Protein AF-A0A4S4CK58-F1 (afdb_monomer_lite)

Foldseek 3Di:
DDDDDDDDDDDDDDDDPDPPPPPPVVVVVVVVVVVVVVVVPPPPVPPPPDDPPPPPPPPPPDDPDPPDDDPPPPPPPPPCDPVNVVVVVVVVVVVVVVVVVCVVVVVVVVVVVVLVVQLVVLVVVQVVVQLVQQQQFDFDQDPVPRDTDRDHDPPDDPVSRPDRDDCVSNSNWDKDKDKDWDWDDPPPDRWIKIKIKIWIWTDDPPDDIDIDIDIHIDTD

Radius of gyration: 36.96 Å; chains: 1; bounding box: 82×38×133 Å

pLDDT: mean 74.79, std 19.14, range [35.16, 98.06]

Secondary structure (DSSP, 8-state):
-----PPPPPP-------SSTTSSHHHHHHHHHHHHHHTTSSS-TTS-SS----------------------------PPPHHHHHHHHHHHHHHHHHHHHHHHHHHHHHHHHHHHHHHHHHHHHHHHHHHHHHS-EEEEE-TTT--EEEEE-S--STTSSPPPPPGGGGTT-EEEEEEEEEEE--SSS---EEEEEEEEEEE-TTSPPEEEEEEEEEE-

Sequence (220 aa):
MYRHRRLHGVVPHAHERDRQSGRGQRELDHLQASIWHHQRGGQDFHRAVGQRQFHREIRAGDRVVRQGDRAVTVHGVQGLTLVEVLVSIAIFAVLSIAVLSSLPGVLKVNRQSRDDQGVTVAGKAYLEKVRAKWDDPTPSTDPTTGKTTTAGQTNFDASTLPTLPDSAKMNGYTCATALATQVTSPAETGSIAMVKRLTLTCSRSGQPTQVFQVDLERPL

Structure (mmCIF, N/CA/C/O backbone):
data_AF-A0A4S4CK58-F1
#
_entry.id   AF-A0A4S4CK58-F1
#
loop_
_atom_site.group_PDB
_atom_site.id
_atom_site.type_symbol
_atom_site.label_atom_id
_atom_site.label_alt_id
_atom_site.label_comp_id
_atom_site.label_asym_id
_atom_site.label_entity_id
_atom_site.label_seq_id
_atom_site.pdbx_PDB_ins_code
_atom_site.Cartn_x
_atom_site.Cartn_y
_atom_site.Cartn_z
_atom_site.occupancy
_atom_site.B_iso_or_equiv
_atom_site.auth_seq_id
_atom_site.auth_comp_id
_atom_site.auth_asym_id
_atom_site.auth_atom_id
_atom_site.pdbx_PDB_model_num
ATOM 1 N N . MET A 1 1 ? 52.901 -5.493 -64.429 1.00 44.16 1 MET A N 1
ATOM 2 C CA . MET A 1 1 ? 53.141 -4.122 -63.923 1.00 44.16 1 MET A CA 1
ATOM 3 C C . MET A 1 1 ? 52.911 -4.121 -62.418 1.00 44.16 1 MET A C 1
ATOM 5 O O . MET A 1 1 ? 51.774 -4.145 -61.973 1.00 44.16 1 MET A O 1
ATOM 9 N N . TYR A 1 2 ? 53.995 -4.206 -61.648 1.00 35.16 2 TYR A N 1
ATOM 10 C CA . TYR A 1 2 ? 53.988 -4.256 -60.183 1.00 35.16 2 TYR A CA 1
ATOM 11 C C . TYR A 1 2 ? 54.030 -2.832 -59.617 1.00 35.16 2 TYR A C 1
ATOM 13 O O . TYR A 1 2 ? 54.895 -2.049 -60.007 1.00 35.16 2 TYR A O 1
ATOM 21 N N . ARG A 1 3 ? 53.124 -2.491 -58.692 1.00 47.72 3 ARG A N 1
ATOM 22 C CA . ARG A 1 3 ? 53.148 -1.206 -57.975 1.00 47.72 3 ARG A CA 1
ATOM 23 C C . ARG A 1 3 ? 53.328 -1.460 -56.479 1.00 47.72 3 ARG A C 1
ATOM 25 O O . ARG A 1 3 ? 52.382 -1.772 -55.765 1.00 47.72 3 ARG A O 1
ATOM 32 N N . HIS A 1 4 ? 54.576 -1.332 -56.034 1.00 44.97 4 HIS A N 1
ATOM 33 C CA . HIS A 1 4 ? 54.964 -1.291 -54.627 1.00 44.97 4 HIS A CA 1
ATOM 34 C C . HIS A 1 4 ? 54.308 -0.092 -53.930 1.00 44.97 4 HIS A C 1
ATOM 36 O O . HIS A 1 4 ? 54.486 1.050 -54.359 1.00 44.97 4 HIS A O 1
ATOM 42 N N . ARG A 1 5 ? 53.596 -0.337 -52.827 1.00 57.22 5 ARG A N 1
ATOM 43 C CA . ARG A 1 5 ? 53.135 0.704 -51.901 1.00 57.22 5 ARG A CA 1
ATOM 44 C C . ARG A 1 5 ? 53.937 0.571 -50.606 1.00 57.22 5 ARG A C 1
ATOM 46 O O . ARG A 1 5 ? 53.915 -0.478 -49.971 1.00 57.22 5 ARG A O 1
ATOM 53 N N . ARG A 1 6 ? 54.709 1.614 -50.286 1.00 56.12 6 ARG A N 1
ATOM 54 C CA . ARG A 1 6 ? 55.582 1.708 -49.107 1.00 56.12 6 ARG A CA 1
ATOM 55 C C . ARG A 1 6 ? 54.756 1.714 -47.820 1.00 56.12 6 ARG A C 1
ATOM 57 O O . ARG A 1 6 ? 53.793 2.468 -47.709 1.00 56.12 6 ARG A O 1
ATOM 64 N N . LEU A 1 7 ? 55.193 0.906 -46.861 1.00 48.53 7 LEU A N 1
ATOM 65 C CA . LEU A 1 7 ? 54.783 0.934 -45.462 1.00 48.53 7 LEU A CA 1
ATOM 66 C C . LEU A 1 7 ? 55.531 2.079 -44.765 1.00 48.53 7 LEU A C 1
ATOM 68 O O . LEU A 1 7 ? 56.760 2.103 -44.772 1.00 48.53 7 LEU A O 1
ATOM 72 N N . HIS A 1 8 ? 54.796 3.026 -44.183 1.00 52.81 8 HIS A N 1
ATOM 73 C CA . HIS A 1 8 ? 55.347 3.978 -43.221 1.00 52.81 8 HIS A CA 1
ATOM 74 C C . HIS A 1 8 ? 55.252 3.360 -41.826 1.00 52.81 8 HIS A C 1
ATOM 76 O O . HIS A 1 8 ? 54.167 3.001 -41.373 1.00 52.81 8 HIS A O 1
ATOM 82 N N . GLY A 1 9 ? 56.409 3.204 -41.181 1.00 41.53 9 GLY A N 1
ATOM 83 C CA . GLY A 1 9 ? 56.529 2.734 -39.808 1.00 41.53 9 GLY A CA 1
ATOM 84 C C . GLY A 1 9 ? 55.988 3.765 -38.823 1.00 41.53 9 GLY A C 1
ATOM 85 O O . GLY A 1 9 ? 56.347 4.940 -38.880 1.00 41.53 9 GLY A O 1
ATOM 86 N N . VAL A 1 10 ? 55.128 3.302 -37.922 1.00 53.28 10 VAL A N 1
ATOM 87 C CA . VAL A 1 10 ? 54.669 4.048 -36.751 1.00 53.28 10 VAL A CA 1
ATOM 88 C C . VAL A 1 10 ? 55.508 3.592 -35.562 1.00 53.28 10 VAL A C 1
ATOM 90 O O . VAL A 1 10 ? 55.620 2.400 -35.283 1.00 53.28 10 VAL A O 1
ATOM 93 N N . VAL A 1 11 ? 56.133 4.562 -34.901 1.00 62.62 11 VAL A N 1
ATOM 94 C CA . VAL A 1 11 ? 56.947 4.402 -33.693 1.00 62.62 11 VAL A CA 1
ATOM 95 C C . VAL A 1 11 ? 56.037 4.028 -32.513 1.00 62.62 11 VAL A C 1
ATOM 97 O O . VAL A 1 11 ? 55.053 4.732 -32.281 1.00 62.62 11 VAL A O 1
ATOM 100 N N . PRO A 1 12 ? 56.331 2.969 -31.737 1.00 51.91 12 PRO A N 1
ATOM 101 C CA . PRO A 1 12 ? 55.586 2.681 -30.520 1.00 51.91 12 PRO A CA 1
ATOM 102 C C . PRO A 1 12 ? 56.072 3.591 -29.384 1.00 51.91 12 PRO A C 1
ATOM 104 O O . PRO A 1 12 ? 57.184 3.441 -28.880 1.00 51.91 12 PRO A O 1
ATOM 107 N N . HIS A 1 13 ? 55.226 4.532 -28.960 1.00 51.72 13 HIS A N 1
ATOM 108 C CA . HIS A 1 13 ? 55.388 5.209 -27.675 1.00 51.72 13 HIS A CA 1
ATOM 109 C C . HIS A 1 13 ? 54.943 4.262 -26.558 1.00 51.72 13 HIS A C 1
ATOM 111 O O . HIS A 1 13 ? 53.756 3.984 -26.385 1.00 51.72 13 HIS A O 1
ATOM 117 N N . ALA A 1 14 ? 55.926 3.746 -25.830 1.00 51.66 14 ALA A N 1
ATOM 118 C CA . ALA A 1 14 ? 55.737 2.969 -24.620 1.00 51.66 14 ALA A CA 1
ATOM 119 C C . ALA A 1 14 ? 55.476 3.880 -23.409 1.00 51.66 14 ALA A C 1
ATOM 121 O O . ALA A 1 14 ? 56.062 4.954 -23.312 1.00 51.66 14 ALA A O 1
ATOM 122 N N . HIS A 1 15 ? 54.656 3.355 -22.490 1.00 52.66 15 HIS A N 1
ATOM 123 C CA . HIS A 1 15 ? 54.586 3.653 -21.054 1.00 52.66 15 HIS A CA 1
ATOM 124 C C . HIS A 1 15 ? 54.299 5.097 -20.613 1.00 52.66 15 HIS A C 1
ATOM 126 O O . HIS A 1 15 ? 55.171 5.941 -20.699 1.00 52.66 15 HIS A O 1
ATOM 132 N N . GLU A 1 16 ? 53.095 5.330 -20.060 1.00 53.78 16 GLU A N 1
ATOM 133 C CA . GLU A 1 16 ? 52.872 6.017 -18.762 1.00 53.78 16 GLU A CA 1
ATOM 134 C C . GLU A 1 16 ? 51.349 6.146 -18.481 1.00 53.78 16 GLU A C 1
ATOM 136 O O . GLU A 1 16 ? 50.770 7.229 -18.558 1.00 53.78 16 GLU A O 1
ATOM 141 N N . ARG A 1 17 ? 50.631 5.049 -18.193 1.00 49.00 17 ARG A N 1
ATOM 142 C CA . ARG A 1 17 ? 49.241 5.127 -17.685 1.00 49.00 17 ARG A CA 1
ATOM 143 C C . ARG A 1 17 ? 48.947 4.004 -16.699 1.00 49.00 17 ARG A C 1
ATOM 145 O O . ARG A 1 17 ? 48.220 3.090 -17.039 1.00 49.00 17 ARG A O 1
ATOM 152 N N . ASP A 1 18 ? 49.500 4.076 -15.489 1.00 53.91 18 ASP A N 1
ATOM 153 C CA . ASP A 1 18 ? 49.123 3.112 -14.438 1.00 53.91 18 ASP A CA 1
ATOM 154 C C . ASP A 1 18 ? 49.188 3.647 -12.996 1.00 53.91 18 ASP A C 1
ATOM 156 O O . ASP A 1 18 ? 49.370 2.901 -12.038 1.00 53.91 18 ASP A O 1
ATOM 160 N N . ARG A 1 19 ? 49.008 4.960 -12.780 1.00 52.53 19 ARG A N 1
ATOM 161 C CA . ARG A 1 19 ? 49.053 5.531 -11.412 1.00 52.53 19 ARG A CA 1
ATOM 162 C C . ARG A 1 19 ? 47.848 6.339 -10.938 1.00 52.53 19 ARG A C 1
ATOM 164 O O . ARG A 1 19 ? 47.896 6.874 -9.836 1.00 52.53 19 ARG A O 1
ATOM 171 N N . GLN A 1 20 ? 46.740 6.378 -11.679 1.00 51.69 20 GLN A N 1
ATOM 172 C CA . GLN A 1 20 ? 45.537 7.109 -11.234 1.00 51.69 20 GLN A CA 1
ATOM 173 C C . GLN A 1 20 ? 44.299 6.246 -10.943 1.00 51.69 20 GLN A C 1
ATOM 175 O O . GLN A 1 20 ? 43.307 6.772 -10.451 1.00 51.69 20 GLN A O 1
ATOM 180 N N . SER A 1 21 ? 44.361 4.919 -11.105 1.00 53.28 21 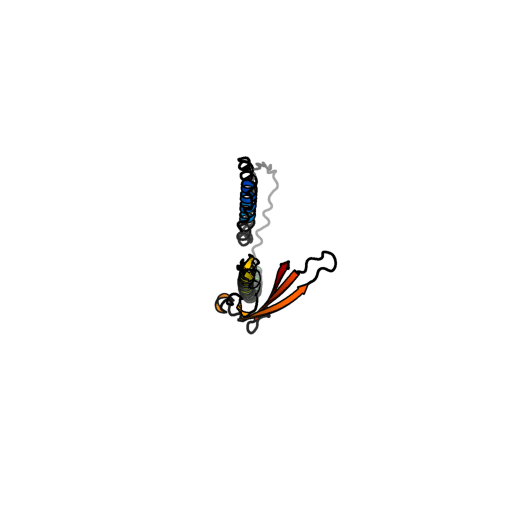SER A N 1
ATOM 181 C CA . SER A 1 21 ? 43.197 4.038 -10.884 1.00 53.28 21 SER A CA 1
ATOM 182 C C . SER A 1 21 ? 42.902 3.690 -9.409 1.00 53.28 21 SER A C 1
ATOM 184 O O . SER A 1 21 ? 42.005 2.901 -9.135 1.00 53.28 21 SER A O 1
ATOM 186 N N . GLY A 1 22 ? 43.644 4.241 -8.439 1.00 48.12 22 GLY A N 1
ATOM 187 C CA . GLY A 1 22 ? 43.573 3.802 -7.034 1.00 48.12 22 GLY A CA 1
ATOM 188 C C . GLY A 1 22 ? 42.875 4.741 -6.041 1.00 48.12 22 GLY A C 1
ATOM 189 O O . GLY A 1 22 ? 42.660 4.336 -4.898 1.00 48.12 22 GLY A O 1
ATOM 190 N N . ARG A 1 23 ? 42.553 5.989 -6.422 1.00 52.22 23 ARG A N 1
ATOM 191 C CA . ARG A 1 23 ? 41.945 6.971 -5.493 1.00 52.22 23 ARG A CA 1
ATOM 192 C C . ARG A 1 23 ? 40.434 7.147 -5.650 1.00 52.22 23 ARG A C 1
ATOM 194 O O . ARG A 1 23 ? 39.787 7.385 -4.642 1.00 52.22 23 ARG A O 1
ATOM 201 N N . GLY A 1 24 ? 39.865 6.949 -6.841 1.00 50.72 24 GLY A N 1
ATOM 202 C CA . GLY A 1 24 ? 38.413 7.079 -7.050 1.00 50.72 24 GLY A CA 1
ATOM 203 C C . GLY A 1 24 ? 37.582 5.913 -6.497 1.00 50.72 24 GLY A C 1
ATOM 204 O O . GLY A 1 24 ? 36.431 6.101 -6.120 1.00 50.72 24 GLY A O 1
ATOM 205 N N . GLN A 1 25 ? 38.167 4.714 -6.384 1.00 53.00 25 GLN A N 1
ATOM 206 C CA . GLN A 1 25 ? 37.434 3.525 -5.931 1.00 53.00 25 GLN A CA 1
ATOM 207 C C . GLN A 1 25 ? 37.112 3.560 -4.424 1.00 53.00 25 GLN A C 1
ATOM 209 O O . GLN A 1 25 ? 36.043 3.125 -4.014 1.00 53.00 25 GLN A O 1
ATOM 214 N N . ARG A 1 26 ? 37.994 4.141 -3.592 1.00 53.50 26 ARG A N 1
ATOM 215 C CA . ARG A 1 26 ? 37.787 4.194 -2.129 1.00 53.50 26 ARG A CA 1
ATOM 216 C C . ARG A 1 26 ? 36.687 5.170 -1.706 1.00 53.50 26 ARG A C 1
ATOM 218 O O . ARG A 1 26 ? 36.150 5.033 -0.614 1.00 53.50 26 ARG A O 1
ATOM 225 N N . GLU A 1 27 ? 36.355 6.143 -2.550 1.00 50.81 27 GLU A N 1
ATOM 226 C CA . GLU A 1 27 ? 35.291 7.115 -2.275 1.00 50.81 27 GLU A CA 1
ATOM 227 C C . GLU A 1 27 ? 33.904 6.545 -2.624 1.00 50.81 27 GLU A C 1
ATOM 229 O O . GLU A 1 27 ? 32.935 6.782 -1.905 1.00 50.81 27 GLU A O 1
ATOM 234 N N . LEU A 1 28 ? 33.826 5.686 -3.649 1.00 56.31 28 LEU A N 1
ATOM 235 C CA . LEU A 1 28 ? 32.606 4.950 -3.999 1.00 56.31 28 LEU A CA 1
ATOM 236 C C . LEU A 1 28 ? 32.258 3.866 -2.967 1.00 56.31 28 LEU A C 1
ATOM 238 O O . LEU A 1 28 ? 31.087 3.740 -2.607 1.00 56.31 28 LEU A O 1
ATOM 242 N N . ASP A 1 29 ? 33.252 3.170 -2.406 1.00 54.72 29 ASP A N 1
ATOM 243 C CA . ASP A 1 29 ? 33.016 2.188 -1.335 1.00 54.72 29 ASP A CA 1
ATOM 244 C C . ASP A 1 29 ? 32.516 2.857 -0.037 1.00 54.72 29 ASP A C 1
ATOM 246 O O . ASP A 1 29 ? 31.660 2.313 0.667 1.00 54.72 29 ASP A O 1
ATOM 250 N N . HIS A 1 30 ? 32.976 4.080 0.261 1.00 55.94 30 HIS A N 1
ATOM 251 C CA . HIS A 1 30 ? 32.518 4.837 1.432 1.00 55.94 30 HIS A CA 1
ATOM 252 C C . HIS A 1 30 ? 31.095 5.402 1.269 1.00 55.94 30 HIS A C 1
ATOM 254 O O . HIS A 1 30 ? 30.359 5.503 2.256 1.00 55.94 30 HIS A O 1
ATOM 260 N N . LEU A 1 31 ? 30.683 5.729 0.039 1.00 53.88 31 LEU A N 1
ATOM 261 C CA . LEU A 1 31 ? 29.322 6.186 -0.268 1.00 53.88 31 LEU A CA 1
ATOM 262 C C . LEU A 1 31 ? 28.322 5.026 -0.383 1.00 53.88 31 LEU A C 1
ATOM 264 O O . LEU A 1 31 ? 27.184 5.164 0.064 1.00 53.88 31 LEU A O 1
ATOM 268 N N . GLN A 1 32 ? 28.730 3.856 -0.885 1.00 54.22 32 GLN A N 1
ATOM 269 C CA . GLN A 1 32 ? 27.870 2.668 -0.844 1.00 54.22 32 GLN A CA 1
ATOM 270 C C . GLN A 1 32 ? 27.665 2.155 0.588 1.00 54.22 32 GLN A C 1
ATOM 272 O O . GLN A 1 32 ? 26.555 1.742 0.924 1.00 54.22 32 GLN A O 1
ATOM 277 N N . ALA A 1 33 ? 28.666 2.249 1.469 1.00 50.66 33 ALA A N 1
ATOM 278 C CA . ALA A 1 33 ? 28.505 1.860 2.871 1.00 50.66 33 ALA A CA 1
ATOM 279 C C . ALA A 1 33 ? 27.555 2.787 3.663 1.00 50.66 33 ALA A C 1
ATOM 281 O O . ALA A 1 33 ? 26.838 2.312 4.545 1.00 50.66 33 ALA A O 1
ATOM 282 N N . SER A 1 34 ? 27.488 4.089 3.349 1.00 52.03 34 SER A N 1
ATOM 283 C CA . SER A 1 34 ? 26.619 5.029 4.082 1.00 52.03 34 SER A CA 1
ATOM 284 C C . SER A 1 34 ? 25.131 4.890 3.726 1.00 52.03 34 SER A C 1
ATOM 286 O O . SER A 1 34 ? 24.273 5.059 4.596 1.00 52.03 34 SER A O 1
ATOM 288 N N . ILE A 1 35 ? 24.809 4.485 2.492 1.00 51.94 35 ILE A N 1
ATOM 289 C CA . ILE A 1 35 ? 23.420 4.270 2.048 1.00 51.94 35 ILE A CA 1
ATOM 290 C C . ILE A 1 35 ? 22.803 3.036 2.732 1.00 51.94 35 ILE A C 1
ATOM 292 O O . ILE A 1 35 ? 21.633 3.062 3.121 1.00 51.94 35 ILE A O 1
ATOM 296 N N . TRP A 1 36 ? 23.591 1.988 3.001 1.00 49.06 36 TRP A N 1
ATOM 297 C CA . TRP A 1 36 ? 23.108 0.792 3.708 1.00 49.06 36 TRP A CA 1
ATOM 298 C C . TRP A 1 36 ? 22.842 1.001 5.206 1.00 49.06 36 TRP A C 1
ATOM 300 O O . TRP A 1 36 ? 22.070 0.242 5.799 1.00 49.06 36 TRP A O 1
ATOM 310 N N . HIS A 1 37 ? 23.420 2.034 5.826 1.00 51.41 37 HIS A N 1
ATOM 311 C CA . HIS A 1 37 ? 23.163 2.345 7.234 1.00 51.41 37 HIS A CA 1
ATOM 312 C C . HIS A 1 37 ? 21.902 3.186 7.460 1.00 51.41 37 HIS A C 1
ATOM 314 O O . HIS A 1 37 ? 21.358 3.161 8.564 1.00 51.41 37 HIS A O 1
ATOM 320 N N . HIS A 1 38 ? 21.376 3.865 6.436 1.00 50.00 38 HIS A N 1
ATOM 321 C CA . HIS A 1 38 ? 20.186 4.705 6.607 1.00 50.00 38 HIS A CA 1
ATOM 322 C C . HIS A 1 38 ? 18.858 3.945 6.459 1.00 50.00 38 HIS A C 1
ATOM 324 O O . HIS A 1 38 ? 17.830 4.388 6.963 1.00 50.00 38 HIS A O 1
ATOM 330 N N . GLN A 1 39 ? 18.871 2.753 5.852 1.00 48.06 39 GLN A N 1
ATOM 331 C CA . GLN A 1 39 ? 17.659 1.954 5.617 1.00 48.06 39 GLN A CA 1
ATOM 332 C C . GLN A 1 39 ? 17.432 0.823 6.636 1.00 48.06 39 GLN A C 1
ATOM 334 O O . GLN A 1 39 ? 16.489 0.045 6.506 1.00 48.06 39 GLN A O 1
ATOM 339 N N . ARG A 1 40 ? 18.264 0.744 7.684 1.00 46.72 40 ARG A N 1
ATOM 340 C CA . ARG A 1 40 ? 18.074 -0.162 8.834 1.00 46.72 40 ARG A CA 1
ATOM 341 C C . ARG A 1 40 ? 17.565 0.532 10.105 1.00 46.72 40 ARG A C 1
ATOM 343 O O . ARG A 1 40 ? 17.389 -0.134 11.114 1.00 46.72 40 ARG A O 1
ATOM 350 N N . GLY A 1 41 ? 17.267 1.834 10.050 1.00 44.97 41 GLY A N 1
ATOM 351 C CA . GLY A 1 41 ? 16.708 2.603 11.175 1.00 44.97 41 GLY A CA 1
ATOM 352 C C . GLY A 1 41 ? 15.175 2.612 11.275 1.00 44.97 41 GLY A C 1
ATOM 353 O O . GLY A 1 41 ? 14.626 3.356 12.079 1.00 44.97 41 GLY A O 1
ATOM 354 N N . GLY A 1 42 ? 14.466 1.838 10.443 1.00 45.47 42 GLY A N 1
ATOM 355 C CA . GLY A 1 42 ? 13.001 1.894 10.330 1.00 45.47 42 GLY A CA 1
ATOM 356 C C . GLY A 1 42 ? 12.219 0.783 11.039 1.00 45.47 42 GLY A C 1
ATOM 357 O O . GLY A 1 42 ? 10.995 0.779 10.948 1.00 45.47 42 GLY A O 1
ATOM 358 N N . GLN A 1 43 ? 12.879 -0.170 11.710 1.00 50.69 43 GLN A N 1
ATOM 359 C CA . GLN A 1 43 ? 12.195 -1.305 12.361 1.00 50.69 43 GLN A CA 1
ATOM 360 C C . GLN A 1 43 ? 12.026 -1.162 13.883 1.00 50.69 43 GLN A C 1
ATOM 362 O O . GLN A 1 43 ? 11.330 -1.972 14.490 1.00 50.69 43 GLN A O 1
ATOM 367 N N . ASP A 1 44 ? 12.527 -0.082 14.489 1.00 53.66 44 ASP A N 1
ATOM 368 C CA . ASP A 1 44 ? 12.425 0.144 15.940 1.00 53.66 44 ASP A CA 1
ATOM 369 C C . ASP A 1 44 ? 11.302 1.116 16.352 1.00 53.66 44 ASP A C 1
ATOM 371 O O . ASP A 1 44 ? 11.255 1.583 17.487 1.00 53.66 44 ASP A O 1
ATOM 375 N N . PHE A 1 45 ? 10.333 1.394 15.472 1.00 50.72 45 PHE A N 1
ATOM 376 C CA . PHE A 1 45 ? 9.190 2.268 15.793 1.00 50.72 45 PHE A CA 1
ATOM 377 C C . PHE A 1 45 ? 7.945 1.545 16.339 1.00 50.72 45 PHE A C 1
ATOM 379 O O . PHE A 1 45 ? 6.875 2.143 16.440 1.00 50.72 45 PHE A O 1
ATOM 386 N N . HIS A 1 46 ? 8.072 0.285 16.772 1.00 50.25 46 HIS A N 1
ATOM 387 C CA . HIS A 1 46 ? 6.993 -0.441 17.464 1.00 50.25 46 HIS A CA 1
ATOM 388 C C . HIS A 1 46 ? 7.241 -0.713 18.954 1.00 50.25 46 HIS A C 1
ATOM 390 O O . HIS A 1 46 ? 6.474 -1.446 19.578 1.00 50.25 46 HIS A O 1
ATOM 396 N N . ARG A 1 47 ? 8.238 -0.072 19.578 1.00 49.22 47 ARG A N 1
ATOM 397 C CA . ARG A 1 47 ? 8.482 -0.217 21.024 1.00 49.22 47 ARG A CA 1
ATOM 398 C C . ARG A 1 47 ? 8.641 1.110 21.765 1.00 49.22 47 ARG A C 1
ATOM 400 O O . ARG A 1 47 ? 9.524 1.257 22.596 1.00 49.22 47 ARG A O 1
ATOM 407 N N . ALA A 1 48 ? 7.761 2.072 21.498 1.00 49.78 48 ALA A N 1
ATOM 408 C CA . ALA A 1 48 ? 7.710 3.321 22.266 1.00 49.78 48 ALA A CA 1
ATOM 409 C C . ALA A 1 48 ? 6.279 3.780 22.593 1.00 49.78 48 ALA A C 1
ATOM 411 O O . ALA A 1 48 ? 6.003 4.972 22.688 1.00 49.78 48 ALA A O 1
ATOM 412 N N . VAL A 1 49 ? 5.357 2.840 22.819 1.00 53.91 49 VAL A N 1
ATOM 413 C CA . VAL A 1 49 ? 4.088 3.141 23.492 1.00 53.91 49 VAL A CA 1
ATOM 414 C C . VAL A 1 49 ? 3.992 2.244 24.719 1.00 53.91 49 VAL A C 1
ATOM 416 O O . VAL A 1 49 ? 3.683 1.063 24.610 1.00 53.91 49 VAL A O 1
ATOM 419 N N . GLY A 1 50 ? 4.288 2.806 25.893 1.00 51.25 50 GLY A N 1
ATOM 420 C CA . GLY A 1 50 ? 3.847 2.210 27.156 1.00 51.25 50 GLY A CA 1
ATOM 421 C C . GLY A 1 50 ? 4.913 1.685 28.115 1.00 51.25 50 GLY A C 1
ATOM 422 O O . GLY A 1 50 ? 4.634 0.742 28.838 1.00 51.25 50 GLY A O 1
ATOM 423 N N . GLN A 1 51 ? 6.086 2.305 28.217 1.00 50.25 51 GLN A N 1
ATOM 424 C CA . GLN A 1 51 ? 6.800 2.321 29.498 1.00 50.25 51 GLN A CA 1
ATOM 425 C C . GLN A 1 51 ? 7.319 3.729 29.759 1.00 50.25 51 GLN A C 1
ATOM 427 O O . GLN A 1 51 ? 8.488 4.043 29.568 1.00 50.25 51 GLN A O 1
ATOM 432 N N . ARG A 1 52 ? 6.425 4.595 30.251 1.00 51.69 52 ARG A N 1
ATOM 433 C CA . ARG A 1 52 ? 6.863 5.659 31.155 1.00 51.69 52 ARG A CA 1
ATOM 434 C C . ARG A 1 52 ? 7.374 4.951 32.406 1.00 51.69 52 ARG A C 1
ATOM 436 O O . ARG A 1 52 ? 6.622 4.732 33.352 1.00 51.69 52 ARG A O 1
ATOM 443 N N . GLN A 1 53 ? 8.637 4.530 32.376 1.00 53.97 53 GLN A N 1
ATOM 444 C CA . GLN A 1 53 ? 9.407 4.351 33.591 1.00 53.97 53 GLN A CA 1
ATOM 445 C C . GLN A 1 53 ? 9.394 5.714 34.272 1.00 53.97 53 GLN A C 1
ATOM 447 O O . GLN A 1 53 ? 10.106 6.638 33.887 1.00 53.97 53 GLN A O 1
ATOM 452 N N . PHE A 1 54 ? 8.508 5.855 35.253 1.00 54.00 54 PHE A N 1
ATOM 453 C CA . PHE A 1 54 ? 8.661 6.851 36.291 1.00 54.00 54 PHE A CA 1
ATOM 454 C C . PHE A 1 54 ? 9.966 6.517 37.007 1.00 54.00 54 PHE A C 1
ATOM 456 O O . PHE A 1 54 ? 9.988 5.770 37.984 1.00 54.00 54 PHE A O 1
ATOM 463 N N . HIS A 1 55 ? 11.066 7.051 36.482 1.00 46.38 55 HIS A N 1
ATOM 464 C CA . HIS A 1 55 ? 12.319 7.167 37.197 1.00 46.38 55 HIS A CA 1
ATOM 465 C C . HIS A 1 55 ? 12.064 8.184 38.312 1.00 46.38 55 HIS A C 1
ATOM 467 O O . HIS A 1 55 ? 12.282 9.385 38.180 1.00 46.38 55 HIS A O 1
ATOM 473 N N . ARG A 1 56 ? 11.469 7.695 39.402 1.00 54.03 56 ARG A N 1
ATOM 474 C CA . ARG A 1 56 ? 11.360 8.424 40.656 1.00 54.03 56 ARG A CA 1
ATOM 475 C C . ARG A 1 56 ? 12.768 8.423 41.232 1.00 54.03 56 ARG A C 1
ATOM 477 O O . ARG A 1 56 ? 13.206 7.453 41.840 1.00 54.03 56 ARG A O 1
ATOM 484 N N . GLU A 1 57 ? 13.504 9.484 40.940 1.00 51.62 57 GLU A N 1
ATOM 485 C CA . GLU A 1 57 ? 14.723 9.849 41.645 1.00 51.62 57 GLU A CA 1
ATOM 486 C C . GLU A 1 57 ? 14.334 10.042 43.119 1.00 51.62 57 GLU A C 1
ATOM 488 O O . GLU A 1 57 ? 13.807 11.079 43.522 1.00 51.62 57 GLU A O 1
ATOM 493 N N . ILE A 1 58 ? 14.500 8.989 43.923 1.00 51.78 58 ILE A N 1
ATOM 494 C CA . ILE A 1 58 ? 14.456 9.087 45.379 1.00 51.78 58 ILE A CA 1
ATOM 495 C C . ILE A 1 58 ? 15.749 9.798 45.770 1.00 51.78 58 ILE A C 1
ATOM 497 O O . ILE A 1 58 ? 16.761 9.173 46.078 1.00 51.78 58 ILE A O 1
ATOM 501 N N . ARG A 1 59 ? 15.732 11.132 45.711 1.00 55.06 59 ARG A N 1
ATOM 502 C CA . ARG A 1 59 ? 16.694 11.926 46.467 1.00 55.06 59 ARG A CA 1
ATOM 503 C C . ARG A 1 59 ? 16.383 11.705 47.937 1.00 55.06 59 ARG A C 1
ATOM 505 O O . ARG A 1 59 ? 15.347 12.148 48.432 1.00 55.06 59 ARG A O 1
ATOM 512 N N . ALA A 1 60 ? 17.302 11.018 48.604 1.00 56.34 60 ALA A N 1
ATOM 513 C CA . ALA A 1 60 ? 17.485 11.046 50.043 1.00 56.34 60 ALA A CA 1
ATOM 514 C C . ALA A 1 60 ? 17.802 12.493 50.461 1.00 56.34 60 ALA A C 1
ATOM 516 O O . ALA A 1 60 ? 18.951 12.897 50.603 1.00 56.34 60 ALA A O 1
ATOM 517 N N . GLY A 1 61 ? 16.751 13.304 50.544 1.00 47.28 61 GLY A N 1
ATOM 518 C CA . GLY A 1 61 ? 16.749 14.614 51.165 1.00 47.28 61 GLY A CA 1
ATOM 519 C C . GLY A 1 61 ? 16.241 14.443 52.580 1.00 47.28 61 GLY A C 1
ATOM 520 O O . GLY A 1 61 ? 15.040 14.529 52.826 1.00 47.28 61 GLY A O 1
ATOM 521 N N . ASP A 1 62 ? 17.179 14.166 53.473 1.00 52.75 62 ASP A N 1
ATOM 522 C CA . ASP A 1 62 ? 17.037 14.277 54.913 1.00 52.75 62 ASP A CA 1
ATOM 523 C C . ASP A 1 62 ? 16.559 15.699 55.256 1.00 52.75 62 ASP A C 1
ATOM 525 O O . ASP A 1 62 ? 17.318 16.670 55.264 1.00 52.75 62 ASP A O 1
ATOM 529 N N . ARG A 1 63 ? 15.244 15.852 55.432 1.00 51.00 63 ARG A N 1
ATOM 530 C CA . ARG A 1 63 ? 14.652 17.016 56.086 1.00 51.00 63 ARG A CA 1
ATOM 531 C C . ARG A 1 63 ? 14.094 16.552 57.415 1.00 51.00 63 ARG A C 1
ATOM 533 O O . ARG A 1 63 ? 12.965 16.076 57.502 1.00 51.00 63 ARG A O 1
ATOM 540 N N . VAL A 1 64 ? 14.891 16.794 58.447 1.00 57.72 64 VAL A N 1
ATOM 541 C CA . VAL A 1 64 ? 14.448 16.959 59.828 1.00 57.72 64 VAL A CA 1
ATOM 542 C C . VAL A 1 64 ? 13.378 18.054 59.853 1.00 57.72 64 VAL A C 1
ATOM 544 O O . VAL A 1 64 ? 13.671 19.250 59.910 1.00 57.72 64 VAL A O 1
ATOM 547 N N . VAL A 1 65 ? 12.110 17.653 59.776 1.00 54.31 65 VAL A N 1
ATOM 548 C CA . VAL A 1 65 ? 10.989 18.523 60.123 1.00 54.31 65 VAL A CA 1
ATOM 549 C C . VAL A 1 65 ? 10.846 18.436 61.634 1.00 54.31 65 VAL A C 1
ATOM 551 O O . VAL A 1 65 ? 10.392 17.431 62.171 1.00 54.31 65 VAL A O 1
ATOM 554 N N . ARG A 1 66 ? 11.276 19.500 62.321 1.00 50.53 66 ARG A N 1
ATOM 555 C CA . ARG A 1 66 ? 10.968 19.743 63.732 1.00 50.53 66 ARG A CA 1
ATOM 556 C C . ARG A 1 66 ? 9.457 19.628 63.928 1.00 50.53 66 ARG A C 1
ATOM 558 O O . ARG A 1 66 ? 8.695 20.509 63.532 1.00 50.53 66 ARG A O 1
ATOM 565 N N . GLN A 1 67 ? 9.062 18.526 64.546 1.00 48.75 67 GLN A N 1
ATOM 566 C CA . GLN A 1 67 ? 7.742 18.263 65.084 1.00 48.75 67 GLN A CA 1
ATOM 567 C C . GLN A 1 67 ? 7.560 19.166 66.307 1.00 48.75 67 GLN A C 1
ATOM 569 O O . GLN A 1 67 ? 7.831 18.780 67.436 1.00 48.75 67 GLN A O 1
ATOM 574 N N . GLY A 1 68 ? 7.211 20.428 66.053 1.00 55.62 68 GLY A N 1
ATOM 575 C CA . GLY A 1 68 ? 6.617 21.277 67.075 1.00 55.62 68 GLY A CA 1
ATOM 576 C C . GLY A 1 68 ? 5.239 20.724 67.413 1.00 55.62 68 GLY A C 1
ATOM 577 O O . GLY A 1 68 ? 4.504 20.340 66.499 1.00 55.62 68 GLY A O 1
ATOM 578 N N . ASP A 1 69 ? 4.933 20.684 68.707 1.00 55.78 69 ASP A N 1
ATOM 579 C CA . ASP A 1 69 ? 3.686 20.247 69.337 1.00 55.78 69 ASP A CA 1
ATOM 580 C C . ASP A 1 69 ? 2.441 20.912 68.731 1.00 55.78 69 ASP A C 1
ATOM 582 O O . ASP A 1 69 ? 1.829 21.821 69.292 1.00 55.78 69 ASP A O 1
ATOM 586 N N . ARG A 1 70 ? 2.035 20.456 67.549 1.00 52.59 70 ARG A N 1
ATOM 587 C CA . ARG A 1 70 ? 0.687 20.652 67.044 1.00 5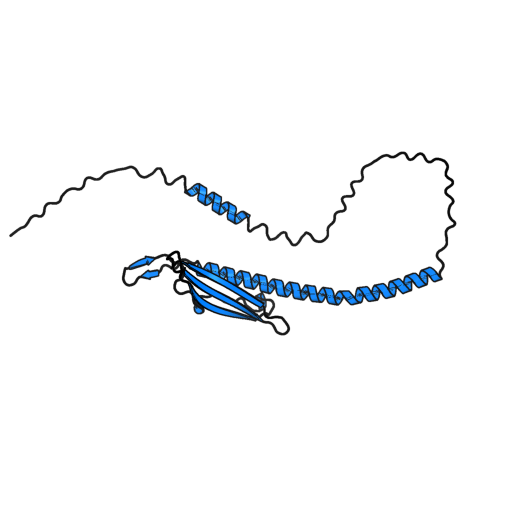2.59 70 ARG A CA 1
ATOM 588 C C . ARG A 1 70 ? -0.057 19.374 67.335 1.00 52.59 70 ARG A C 1
ATOM 590 O O . ARG A 1 70 ? 0.199 18.345 66.716 1.00 52.59 70 ARG A O 1
ATOM 597 N N . ALA A 1 71 ? -0.958 19.473 68.306 1.00 56.06 71 ALA A N 1
ATOM 598 C CA . ALA A 1 71 ? -1.995 18.495 68.551 1.00 56.06 71 ALA A CA 1
ATOM 599 C C . ALA A 1 71 ? -2.607 18.089 67.204 1.00 56.06 71 ALA A C 1
ATOM 601 O O . ALA A 1 71 ? -3.313 18.868 66.565 1.00 56.06 71 ALA A O 1
ATOM 602 N N . VAL A 1 72 ? -2.282 16.878 66.751 1.00 57.72 72 VAL A N 1
ATOM 603 C CA . VAL A 1 72 ? -3.015 16.225 65.676 1.00 57.72 72 VAL A CA 1
ATOM 604 C C . VAL A 1 72 ? -4.369 15.919 66.286 1.00 57.72 72 VAL A C 1
ATOM 606 O O . VAL A 1 72 ? -4.534 14.944 67.017 1.00 57.72 72 VAL A O 1
ATOM 609 N N . THR A 1 73 ? -5.331 16.804 66.051 1.00 55.31 73 THR A N 1
ATOM 610 C CA . THR A 1 73 ? -6.735 16.481 66.243 1.00 55.31 73 THR A CA 1
ATOM 611 C C . THR A 1 73 ? -7.016 15.308 65.322 1.00 55.31 73 THR A C 1
ATOM 613 O O . THR A 1 73 ? -7.122 15.466 64.106 1.00 55.31 73 THR A O 1
ATOM 616 N N . VAL A 1 74 ? -7.057 14.108 65.901 1.00 57.62 74 VAL A N 1
ATOM 617 C CA . VAL A 1 74 ? -7.600 12.918 65.256 1.00 57.62 74 VAL A CA 1
ATOM 618 C C . VAL A 1 74 ? -9.053 13.267 64.974 1.00 57.62 74 VAL A C 1
ATOM 620 O O . VAL A 1 74 ? -9.910 13.167 65.850 1.00 57.62 74 VAL A O 1
ATOM 623 N N . HIS A 1 75 ? -9.313 13.801 63.781 1.00 58.16 75 HIS A N 1
ATOM 624 C CA . HIS A 1 75 ? -10.668 13.990 63.300 1.00 58.16 75 HIS A CA 1
ATOM 625 C C . HIS A 1 75 ? -11.302 12.609 63.361 1.00 58.16 75 HIS A C 1
ATOM 627 O O . HIS A 1 75 ? -10.795 11.675 62.736 1.00 58.16 75 HIS A O 1
ATOM 633 N N . GLY A 1 76 ? -12.308 12.476 64.232 1.00 56.50 76 GLY A N 1
ATOM 634 C CA . GLY A 1 76 ? -12.955 11.208 64.526 1.00 56.50 76 GLY A CA 1
ATOM 635 C C . GLY A 1 76 ? -13.218 10.475 63.226 1.00 56.50 76 GLY A C 1
ATOM 636 O O . GLY A 1 76 ? -13.698 11.086 62.273 1.00 56.50 76 GLY A O 1
ATOM 637 N N . VAL A 1 77 ? -12.816 9.206 63.184 1.00 60.72 77 VAL A N 1
ATOM 638 C CA . VAL A 1 77 ? -12.997 8.315 62.042 1.00 60.72 77 VAL A CA 1
ATOM 639 C C . VAL A 1 77 ? -14.465 8.412 61.632 1.00 60.72 77 VAL A C 1
ATOM 641 O O . VAL A 1 77 ? -15.333 7.839 62.288 1.00 60.72 77 VAL A O 1
ATOM 644 N N . GLN A 1 78 ? -14.757 9.214 60.607 1.00 66.94 78 GLN A N 1
ATOM 645 C CA . GLN A 1 78 ? -16.083 9.293 60.018 1.00 66.94 78 GLN A CA 1
ATOM 646 C C . GLN A 1 78 ? -16.276 7.946 59.339 1.00 66.94 78 GLN A C 1
ATOM 648 O O . GLN A 1 78 ? -15.745 7.692 58.260 1.00 66.94 78 GLN A O 1
ATOM 653 N N . GLY A 1 79 ? -16.911 7.027 60.066 1.00 72.31 79 GLY A N 1
ATOM 654 C CA . GLY A 1 79 ? -17.199 5.694 59.575 1.00 72.31 79 GLY A CA 1
ATOM 655 C C . GLY A 1 79 ? -18.024 5.819 58.305 1.00 72.31 79 GLY A C 1
ATOM 656 O O . GLY A 1 79 ? -19.082 6.445 58.323 1.00 72.31 79 GLY A O 1
ATOM 657 N N . LEU A 1 80 ? -17.518 5.237 57.217 1.00 78.62 80 LEU A N 1
ATOM 658 C CA . LEU A 1 80 ? -18.260 5.067 55.974 1.00 78.62 80 LEU A CA 1
ATOM 659 C C . LEU A 1 80 ? -19.631 4.490 56.310 1.00 78.62 80 LEU A C 1
ATOM 661 O O . LEU A 1 80 ? -19.741 3.397 56.874 1.00 78.62 80 LEU A O 1
ATOM 665 N N . THR A 1 81 ? -20.679 5.242 55.994 1.00 90.56 81 THR A N 1
ATOM 666 C CA . THR A 1 81 ? -22.031 4.744 56.220 1.00 90.56 81 THR A CA 1
ATOM 667 C C . THR A 1 81 ? -22.296 3.599 55.244 1.00 90.56 81 THR A C 1
ATOM 669 O O . THR A 1 81 ? -21.834 3.610 54.102 1.00 90.56 81 THR A O 1
ATOM 672 N N . LEU A 1 82 ? -23.060 2.591 55.671 1.00 90.19 82 LEU A N 1
ATOM 673 C CA . LEU A 1 82 ? -23.410 1.451 54.814 1.00 90.19 82 LEU A CA 1
ATOM 674 C C . LEU A 1 82 ? -24.078 1.904 53.500 1.00 90.19 82 LEU A C 1
ATOM 676 O O . LEU A 1 82 ? -23.855 1.313 52.445 1.00 90.19 82 LEU A O 1
ATOM 680 N N . VAL A 1 83 ? -24.843 2.998 53.557 1.00 93.62 83 VAL A N 1
ATOM 681 C CA . VAL A 1 83 ? -25.479 3.626 52.392 1.00 93.62 83 VAL A CA 1
ATOM 682 C C . VAL A 1 83 ? -24.440 4.161 51.403 1.00 93.62 83 VAL A C 1
ATOM 684 O O . VAL A 1 83 ? -24.568 3.934 50.203 1.00 93.62 83 VAL A O 1
ATOM 687 N N . GLU A 1 84 ? -23.389 4.821 51.882 1.00 90.50 84 GLU A N 1
ATOM 688 C CA . GLU A 1 84 ? -22.332 5.390 51.038 1.00 90.50 84 GLU A CA 1
ATOM 689 C C . GLU A 1 84 ? -21.542 4.308 50.286 1.00 90.50 84 GLU A C 1
ATOM 691 O O . GLU A 1 84 ? -21.229 4.461 49.100 1.00 90.50 84 GLU A O 1
ATOM 696 N N . VAL A 1 85 ? -21.305 3.163 50.935 1.00 95.00 85 VAL A N 1
ATOM 697 C CA . VAL A 1 85 ? -20.676 1.997 50.296 1.00 95.00 85 VAL A CA 1
ATOM 698 C C . VAL A 1 85 ? -21.578 1.415 49.204 1.00 95.00 85 VAL A C 1
ATOM 700 O O . VAL A 1 85 ? -21.107 1.148 48.098 1.00 95.00 85 VAL A O 1
ATOM 703 N N . LEU A 1 86 ? -22.880 1.266 49.468 1.00 95.19 86 LEU A N 1
ATOM 704 C CA . LEU A 1 86 ? -23.832 0.754 48.476 1.00 95.19 86 LEU A CA 1
ATOM 705 C C . LEU A 1 86 ? -23.943 1.668 47.252 1.00 95.19 86 LEU A C 1
ATOM 707 O O . LEU A 1 86 ? -23.920 1.181 46.120 1.00 95.19 86 LEU A O 1
ATOM 711 N N . VAL A 1 87 ? -24.011 2.984 47.465 1.00 96.25 87 VAL A N 1
ATOM 712 C CA . VAL A 1 87 ? -24.038 3.967 46.372 1.00 96.25 87 VAL A CA 1
ATOM 713 C C . VAL A 1 87 ? -22.745 3.901 45.556 1.00 96.25 87 VAL A C 1
ATOM 715 O O . VAL A 1 87 ? -22.799 3.886 44.326 1.00 96.25 87 VAL A O 1
ATOM 718 N N . SER A 1 88 ? -21.590 3.778 46.213 1.00 96.62 88 SER A N 1
ATOM 719 C CA . SER A 1 88 ? -20.294 3.651 45.532 1.00 96.62 88 SER A CA 1
ATOM 720 C C . SER A 1 88 ? -20.223 2.399 44.653 1.00 96.62 88 SER A C 1
ATOM 722 O O . SER A 1 88 ? -19.777 2.477 43.508 1.00 96.62 88 SER A O 1
ATOM 724 N N . ILE A 1 89 ? -20.715 1.256 45.146 1.00 96.38 89 ILE A N 1
ATOM 725 C CA . ILE A 1 89 ? -20.774 0.005 44.373 1.00 96.38 89 ILE A CA 1
ATOM 726 C C . ILE A 1 89 ? -21.734 0.143 43.184 1.00 96.38 89 ILE A C 1
ATOM 728 O O . ILE A 1 89 ? -21.405 -0.303 42.084 1.00 96.38 89 ILE A O 1
ATOM 732 N N . ALA A 1 90 ? -22.888 0.789 43.370 1.00 97.31 90 ALA A N 1
ATOM 733 C CA . ALA A 1 90 ? -23.848 1.014 42.292 1.00 97.31 90 ALA A CA 1
ATOM 734 C C . ALA A 1 90 ? -23.252 1.879 41.168 1.00 97.31 90 ALA A C 1
ATOM 736 O O . ALA A 1 90 ? -23.326 1.507 39.995 1.00 97.31 90 ALA A O 1
ATOM 737 N N . ILE A 1 91 ? -22.595 2.990 41.518 1.00 97.31 91 ILE A N 1
ATOM 738 C CA . ILE A 1 91 ? -21.917 3.859 40.544 1.00 97.31 91 ILE A CA 1
ATOM 739 C C . ILE A 1 91 ? -20.781 3.096 39.851 1.00 97.31 91 ILE A C 1
ATOM 741 O O . ILE A 1 91 ? -20.666 3.138 38.626 1.00 97.31 91 ILE A O 1
ATOM 745 N N . PHE A 1 92 ? -19.975 2.348 40.607 1.00 97.06 92 PHE A N 1
ATOM 746 C CA . PHE A 1 92 ? -18.886 1.546 40.053 1.00 97.06 92 PHE A CA 1
ATOM 747 C C . PHE A 1 92 ? -19.381 0.490 39.053 1.00 97.06 92 PHE A C 1
ATOM 749 O O . PHE A 1 92 ? -18.775 0.317 37.993 1.00 97.06 92 PHE A O 1
ATOM 756 N N . ALA A 1 93 ? -20.497 -0.184 39.343 1.00 97.56 93 ALA A N 1
ATOM 757 C CA . ALA A 1 93 ? -21.095 -1.165 38.440 1.00 97.56 93 ALA A CA 1
ATOM 758 C C . ALA A 1 93 ? -21.561 -0.521 37.123 1.00 97.56 93 ALA A C 1
ATOM 760 O O . ALA A 1 93 ? -21.239 -1.025 36.045 1.00 97.56 93 ALA A O 1
ATOM 761 N N . VAL A 1 94 ? -22.249 0.626 37.194 1.00 97.25 94 VAL A N 1
ATOM 762 C CA . VAL A 1 94 ? -22.706 1.368 36.004 1.00 97.25 94 VAL A CA 1
ATOM 763 C C . VAL A 1 94 ? -21.520 1.821 35.150 1.00 97.25 94 VAL A C 1
ATOM 765 O O . VAL A 1 94 ? -21.518 1.619 33.933 1.00 97.25 94 VAL A O 1
ATOM 768 N N . LEU A 1 95 ? -20.476 2.367 35.780 1.00 96.56 95 LEU A N 1
ATOM 769 C CA . LEU A 1 95 ? -19.260 2.785 35.079 1.00 96.56 95 LEU A CA 1
ATOM 770 C C . LEU A 1 95 ? -18.528 1.599 34.442 1.00 96.56 95 LEU A C 1
ATOM 772 O O . LEU A 1 95 ? -18.071 1.700 33.303 1.00 96.56 95 LEU A O 1
ATOM 776 N N . SER A 1 96 ? -18.458 0.462 35.134 1.00 96.69 96 SER A N 1
ATOM 777 C CA . SER A 1 96 ? -17.815 -0.748 34.613 1.00 96.69 96 SER A CA 1
ATOM 778 C C . SER A 1 96 ? -18.509 -1.248 33.343 1.00 96.69 96 SER A C 1
ATOM 780 O O . SER A 1 96 ? -17.837 -1.546 32.357 1.00 96.69 96 SER A O 1
ATOM 782 N N . ILE A 1 97 ? -19.847 -1.277 33.323 1.00 95.94 97 ILE A N 1
ATOM 783 C CA . ILE A 1 97 ? -20.628 -1.674 32.140 1.00 95.94 97 ILE A CA 1
ATOM 784 C C . ILE A 1 97 ? -20.391 -0.699 30.980 1.00 95.94 97 ILE A C 1
ATOM 786 O O . ILE A 1 97 ? -20.137 -1.133 29.853 1.00 95.94 97 ILE A O 1
ATOM 790 N N . ALA A 1 98 ? -20.417 0.609 31.253 1.00 94.38 98 ALA A N 1
ATOM 791 C CA . ALA A 1 98 ? -20.177 1.628 30.236 1.00 94.38 98 ALA A CA 1
ATOM 792 C C . ALA A 1 98 ? -18.792 1.462 29.585 1.00 94.38 98 ALA A C 1
ATOM 794 O O . ALA A 1 98 ? -18.684 1.436 28.357 1.00 94.38 98 ALA A O 1
ATOM 795 N N . VAL A 1 99 ? -17.740 1.253 30.383 1.00 92.94 99 VAL A N 1
ATOM 796 C CA . VAL A 1 99 ? -16.374 1.052 29.873 1.00 92.94 99 VAL A CA 1
ATOM 797 C C . VAL A 1 99 ? -16.255 -0.256 29.086 1.00 92.94 99 VAL A C 1
ATOM 799 O O . VAL A 1 99 ? -15.722 -0.250 27.973 1.00 92.94 99 VAL A O 1
ATOM 802 N N . LEU A 1 100 ? -16.793 -1.364 29.606 1.00 92.94 100 LEU A N 1
ATOM 803 C CA . LEU A 1 100 ? -16.737 -2.671 28.940 1.00 92.94 100 LEU A CA 1
ATOM 804 C C . LEU A 1 100 ? -17.454 -2.663 27.582 1.00 92.94 100 LEU A C 1
ATOM 806 O O . LEU A 1 100 ? -16.986 -3.310 26.644 1.00 92.94 100 LEU A O 1
ATOM 810 N N . SER A 1 101 ? -18.531 -1.882 27.443 1.00 90.75 101 SER A N 1
ATOM 811 C CA . SER A 1 101 ? -19.270 -1.747 26.179 1.00 90.75 101 SER A CA 1
ATOM 812 C C . SER A 1 101 ? -18.459 -1.091 25.050 1.00 90.75 101 SER A C 1
ATOM 814 O O . SER A 1 101 ? -18.731 -1.332 23.875 1.00 90.75 101 SER A O 1
ATOM 816 N N . SER A 1 102 ? -17.424 -0.310 25.384 1.00 84.81 102 SER A N 1
ATOM 817 C CA . SER A 1 102 ? -16.583 0.397 24.405 1.00 84.81 102 SER A CA 1
ATOM 818 C C . SER A 1 102 ? -15.435 -0.455 23.836 1.00 84.81 102 SER A C 1
ATOM 820 O O . SER A 1 102 ? -14.943 -0.193 22.734 1.00 84.81 102 SER A O 1
ATOM 822 N N . LEU A 1 103 ? -15.027 -1.516 24.545 1.00 85.81 103 LEU A N 1
ATOM 823 C CA . LEU A 1 103 ? -13.884 -2.362 24.175 1.00 85.81 103 LEU A CA 1
ATOM 824 C C . LEU A 1 103 ? -14.026 -3.061 22.809 1.00 85.81 103 LEU A C 1
ATOM 826 O O . LEU A 1 103 ? -13.047 -3.069 22.055 1.00 85.81 103 LEU A O 1
ATOM 830 N N . PRO A 1 104 ? -15.198 -3.611 22.421 1.00 84.06 104 PRO A N 1
ATOM 831 C CA . PRO A 1 104 ? -15.346 -4.268 21.122 1.00 84.06 104 PRO A CA 1
ATOM 832 C C . PRO A 1 104 ? -15.077 -3.323 19.944 1.00 84.06 104 PRO A C 1
ATOM 834 O O . PRO A 1 104 ? -14.489 -3.739 18.943 1.00 84.06 104 PRO A O 1
ATOM 837 N N . GLY A 1 105 ? -15.451 -2.045 20.077 1.00 78.50 105 GLY A N 1
ATOM 838 C CA . GLY A 1 105 ? -15.215 -1.025 19.055 1.00 78.50 105 GLY A CA 1
ATOM 839 C C . GLY A 1 105 ? -13.724 -0.798 18.806 1.00 78.50 105 GLY A C 1
ATOM 840 O O . GLY A 1 105 ? -13.267 -0.862 17.664 1.00 78.50 105 GLY A O 1
ATOM 841 N N . VAL A 1 106 ? -12.944 -0.638 19.877 1.00 79.69 106 VAL A N 1
ATOM 842 C CA . VAL A 1 106 ? -11.487 -0.429 19.797 1.00 79.69 106 VAL A CA 1
ATOM 843 C C . VAL A 1 106 ? -10.778 -1.647 19.195 1.00 79.69 106 VAL A C 1
ATOM 845 O O . VAL A 1 106 ? -9.872 -1.508 18.370 1.00 79.69 106 VAL A O 1
ATOM 848 N N . LEU A 1 107 ? -11.211 -2.860 19.549 1.00 85.12 107 LEU A N 1
ATOM 849 C CA . LEU A 1 107 ? -10.637 -4.089 18.993 1.00 85.12 107 LEU A CA 1
ATOM 850 C C . LEU A 1 107 ? -10.932 -4.249 17.496 1.00 85.12 107 LEU A C 1
ATOM 852 O O . LEU A 1 107 ? -10.067 -4.724 16.755 1.00 85.12 107 LEU A O 1
ATOM 856 N N . LYS A 1 108 ? -12.118 -3.831 17.036 1.00 82.06 108 LYS A N 1
ATOM 857 C CA . LYS A 1 108 ? -12.483 -3.865 15.613 1.00 82.06 108 LYS A CA 1
ATOM 858 C C . LYS A 1 108 ? -11.621 -2.908 14.787 1.00 82.06 108 LYS A C 1
ATOM 860 O O . LYS A 1 108 ? -11.068 -3.328 13.772 1.00 82.06 108 LYS A O 1
ATOM 865 N N . VAL A 1 109 ? -11.443 -1.670 15.255 1.00 82.69 109 VAL A N 1
ATOM 866 C CA . VAL A 1 109 ? -10.609 -0.660 14.573 1.00 82.69 109 VAL A CA 1
ATOM 867 C C . VAL A 1 109 ? -9.151 -1.122 14.476 1.00 82.69 109 VAL A C 1
ATOM 869 O O . VAL A 1 109 ? -8.527 -0.997 13.423 1.00 82.69 109 VAL A O 1
ATOM 872 N N . ASN A 1 110 ? -8.621 -1.748 15.531 1.00 83.25 110 ASN A N 1
ATOM 873 C CA . ASN A 1 110 ? -7.252 -2.266 15.520 1.00 83.25 110 ASN A CA 1
ATOM 874 C C . ASN A 1 110 ? -7.034 -3.404 14.513 1.00 83.25 110 ASN A C 1
ATOM 876 O O . ASN A 1 110 ? -5.952 -3.502 13.936 1.00 83.25 110 ASN A O 1
ATOM 880 N N . ARG A 1 111 ? -8.032 -4.267 14.286 1.00 84.19 111 ARG A N 1
ATOM 881 C CA . ARG A 1 111 ? -7.925 -5.328 13.270 1.00 84.19 111 ARG A CA 1
ATOM 882 C C . ARG A 1 111 ? -7.924 -4.750 11.859 1.00 84.19 111 ARG A C 1
ATOM 884 O O . ARG A 1 111 ? -7.061 -5.115 11.074 1.00 84.19 111 ARG A O 1
ATOM 891 N N . GLN A 1 112 ? -8.822 -3.807 11.577 1.00 86.00 112 GLN A N 1
ATOM 892 C CA . GLN A 1 112 ? -8.878 -3.151 10.270 1.00 86.00 112 GLN A CA 1
ATOM 893 C C . GLN A 1 112 ? -7.574 -2.405 9.951 1.00 86.00 112 GLN A C 1
ATOM 895 O O . GLN A 1 112 ? -7.017 -2.580 8.876 1.00 86.00 112 GLN A O 1
ATOM 900 N N . SER A 1 113 ? -7.017 -1.676 10.925 1.00 88.06 113 SER A N 1
ATOM 901 C CA . SER A 1 113 ? -5.731 -0.986 10.756 1.00 88.06 113 SER A CA 1
ATOM 902 C C . SER A 1 113 ? -4.576 -1.949 10.445 1.00 88.06 113 SER A C 1
ATOM 904 O O . SER A 1 113 ? -3.732 -1.652 9.604 1.00 88.06 113 SER A O 1
ATOM 906 N N . ARG A 1 114 ? -4.543 -3.133 11.075 1.00 89.06 114 ARG A N 1
ATOM 907 C CA . ARG A 1 114 ? -3.533 -4.164 10.772 1.00 89.06 114 ARG A CA 1
ATOM 908 C C . ARG A 1 114 ? -3.698 -4.742 9.366 1.00 89.06 114 ARG A C 1
ATOM 910 O O . ARG A 1 114 ? -2.698 -4.923 8.672 1.00 89.06 114 ARG A O 1
ATOM 917 N N . ASP A 1 115 ? -4.934 -4.998 8.945 1.00 89.00 115 ASP A N 1
ATOM 918 C CA . ASP A 1 115 ? -5.226 -5.497 7.599 1.00 89.00 115 ASP A CA 1
ATOM 919 C C . ASP A 1 115 ? -4.787 -4.481 6.525 1.00 89.00 115 ASP A C 1
ATOM 921 O O . ASP A 1 115 ? -4.125 -4.862 5.552 1.00 89.00 115 ASP A O 1
ATOM 925 N N . ASP A 1 116 ? -5.075 -3.194 6.744 1.00 90.00 116 ASP A N 1
ATOM 926 C CA . ASP A 1 116 ? -4.730 -2.091 5.836 1.00 90.00 116 ASP A CA 1
ATOM 927 C C . ASP A 1 116 ? -3.213 -1.821 5.775 1.00 90.00 116 ASP A C 1
ATOM 929 O O . ASP A 1 116 ? -2.651 -1.498 4.721 1.00 90.00 116 ASP A O 1
ATOM 933 N N . GLN A 1 117 ? -2.502 -2.016 6.889 1.00 93.12 117 GLN A N 1
ATOM 934 C CA . GLN A 1 117 ? -1.038 -1.955 6.906 1.00 93.12 117 GLN A CA 1
ATOM 935 C C . GLN A 1 117 ? -0.418 -3.087 6.083 1.00 93.12 117 GLN A C 1
ATOM 937 O O . GLN A 1 117 ? 0.527 -2.846 5.329 1.00 93.12 117 GLN A O 1
ATOM 942 N N . GLY A 1 118 ? -0.961 -4.305 6.175 1.00 93.38 118 GLY A N 1
ATOM 943 C CA . GLY A 1 118 ? -0.441 -5.449 5.425 1.00 93.38 118 GLY A CA 1
ATOM 944 C C . GLY A 1 118 ? -0.532 -5.261 3.908 1.00 93.38 118 GLY A C 1
ATOM 945 O O . GLY A 1 118 ? 0.469 -5.460 3.216 1.00 93.38 118 GLY A O 1
ATOM 946 N N . VAL A 1 119 ? -1.676 -4.789 3.391 1.00 95.25 119 VAL A N 1
ATOM 947 C CA . VAL A 1 119 ? -1.826 -4.492 1.950 1.00 95.25 119 VAL A CA 1
ATOM 948 C C . VAL A 1 119 ? -0.906 -3.350 1.510 1.00 95.25 119 VAL A C 1
ATOM 950 O O . VAL A 1 119 ? -0.315 -3.416 0.435 1.00 95.25 119 VAL A O 1
ATOM 953 N N . THR A 1 120 ? -0.695 -2.342 2.362 1.00 95.88 120 THR A N 1
ATOM 954 C CA . THR A 1 120 ? 0.219 -1.228 2.068 1.00 95.88 120 THR A CA 1
ATOM 955 C C . THR A 1 120 ? 1.669 -1.694 1.944 1.00 95.88 120 THR A C 1
ATOM 957 O O . THR A 1 120 ? 2.362 -1.314 1.000 1.00 95.88 120 THR A O 1
ATOM 960 N N . VAL A 1 121 ? 2.142 -2.526 2.876 1.00 96.06 121 VAL A N 1
ATOM 961 C CA . VAL A 1 121 ? 3.514 -3.059 2.850 1.00 96.06 121 VAL A CA 1
ATOM 962 C C . VAL A 1 121 ? 3.720 -3.955 1.631 1.00 96.06 121 VAL A C 1
ATOM 964 O O . VAL A 1 121 ? 4.704 -3.795 0.908 1.00 96.06 121 VAL A O 1
ATOM 967 N N . ALA A 1 122 ? 2.779 -4.859 1.361 1.00 96.06 122 ALA A N 1
ATOM 968 C CA . ALA A 1 122 ? 2.864 -5.758 0.217 1.00 96.06 122 ALA A CA 1
ATOM 969 C C . ALA A 1 122 ? 2.758 -5.009 -1.127 1.00 96.06 122 ALA A C 1
ATOM 971 O O . ALA A 1 122 ? 3.489 -5.332 -2.067 1.00 96.06 122 ALA A O 1
ATOM 972 N N . GLY A 1 123 ? 1.915 -3.973 -1.208 1.00 96.25 123 GLY A N 1
ATOM 973 C CA . GLY A 1 123 ? 1.803 -3.085 -2.367 1.00 96.25 123 GLY A CA 1
ATOM 974 C C . GLY A 1 123 ? 3.093 -2.310 -2.637 1.00 96.25 123 GLY A C 1
ATOM 975 O O . GLY A 1 123 ? 3.584 -2.308 -3.764 1.00 96.25 123 GLY A O 1
ATOM 976 N N . LYS A 1 124 ? 3.712 -1.727 -1.603 1.00 96.19 124 LYS A N 1
ATOM 977 C CA . LYS A 1 124 ? 5.018 -1.054 -1.735 1.00 96.19 124 LYS A CA 1
ATOM 978 C C . LYS A 1 124 ? 6.118 -2.008 -2.182 1.00 96.19 124 LYS A C 1
ATOM 980 O O . LYS A 1 124 ? 6.818 -1.708 -3.143 1.00 96.19 124 LYS A O 1
ATOM 985 N N . ALA A 1 125 ? 6.212 -3.182 -1.560 1.00 96.94 125 ALA A N 1
ATOM 986 C CA . ALA A 1 125 ? 7.185 -4.199 -1.949 1.00 96.94 125 ALA A CA 1
ATOM 987 C C . ALA A 1 125 ? 7.000 -4.653 -3.410 1.00 96.94 125 ALA A C 1
ATOM 989 O O . ALA A 1 125 ? 7.970 -4.987 -4.091 1.00 96.94 125 ALA A O 1
ATOM 990 N N . TYR A 1 126 ? 5.763 -4.666 -3.917 1.00 97.31 126 TYR A N 1
ATOM 991 C CA . TYR A 1 126 ? 5.496 -4.910 -5.332 1.00 97.31 126 TYR A CA 1
ATOM 992 C C . TYR A 1 126 ? 6.023 -3.775 -6.223 1.00 97.31 126 TYR A C 1
ATOM 994 O O . TYR A 1 126 ? 6.757 -4.046 -7.173 1.00 97.31 126 TYR A O 1
ATOM 1002 N N . LEU A 1 127 ? 5.712 -2.515 -5.901 1.00 97.06 127 LEU A N 1
ATOM 1003 C CA . LEU A 1 127 ? 6.189 -1.357 -6.668 1.00 97.06 127 LEU A CA 1
ATOM 1004 C C . LEU A 1 127 ? 7.722 -1.228 -6.654 1.00 97.06 127 LEU A C 1
ATOM 1006 O O . LEU A 1 127 ? 8.318 -0.848 -7.658 1.00 97.06 127 LEU A O 1
ATOM 1010 N N . GLU A 1 128 ? 8.380 -1.608 -5.560 1.00 97.00 128 GLU A N 1
ATOM 1011 C CA . GLU A 1 128 ? 9.845 -1.671 -5.483 1.00 97.00 128 GLU A CA 1
ATOM 1012 C C . GLU A 1 128 ? 10.426 -2.735 -6.421 1.00 97.00 128 GLU A C 1
ATOM 1014 O O . GLU A 1 128 ? 11.411 -2.477 -7.108 1.00 97.00 128 GLU A O 1
ATOM 1019 N N . LYS A 1 129 ? 9.793 -3.912 -6.524 1.00 95.94 129 LYS A N 1
ATOM 1020 C CA . LYS A 1 129 ? 10.202 -4.946 -7.493 1.00 95.94 129 LYS A CA 1
ATOM 1021 C C . LYS A 1 129 ? 10.017 -4.488 -8.934 1.00 95.94 129 LYS A C 1
ATOM 1023 O O . LYS A 1 129 ? 10.860 -4.784 -9.774 1.00 95.94 129 LYS A O 1
ATOM 1028 N N . VAL A 1 130 ? 8.924 -3.781 -9.216 1.00 95.25 130 VAL A N 1
ATOM 1029 C CA . VAL A 1 130 ? 8.675 -3.158 -10.524 1.00 95.25 130 VAL A CA 1
ATOM 1030 C C . VAL A 1 130 ? 9.791 -2.166 -10.839 1.00 95.25 130 VAL A C 1
ATOM 1032 O O . VAL A 1 130 ? 10.353 -2.229 -11.925 1.00 95.25 130 VAL A O 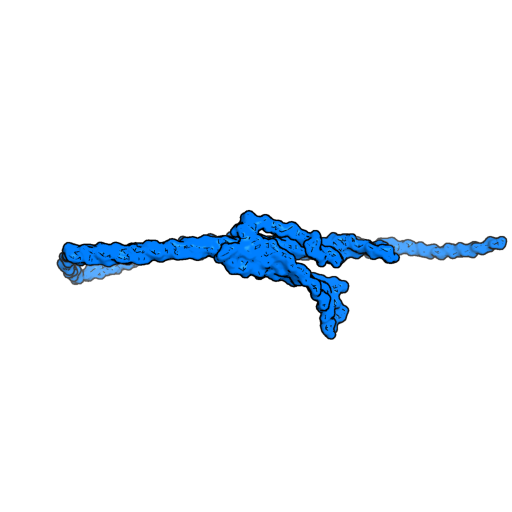1
ATOM 1035 N N . ARG A 1 131 ? 10.153 -1.295 -9.889 1.00 93.75 131 ARG A N 1
ATOM 1036 C CA . ARG A 1 131 ? 11.245 -0.331 -10.063 1.00 93.75 131 ARG A CA 1
ATOM 1037 C C . ARG A 1 131 ? 12.587 -1.021 -10.298 1.00 93.75 131 ARG A C 1
ATOM 1039 O O . ARG A 1 131 ? 13.285 -0.676 -11.240 1.00 93.75 131 ARG A O 1
ATOM 1046 N N . ALA A 1 132 ? 12.901 -2.055 -9.520 1.00 92.12 132 ALA A N 1
ATOM 1047 C CA . ALA A 1 132 ? 14.107 -2.851 -9.726 1.00 92.12 132 ALA A CA 1
ATOM 1048 C C . ALA A 1 132 ? 14.138 -3.514 -11.114 1.00 92.12 132 ALA A C 1
ATOM 1050 O O . ALA A 1 132 ? 15.197 -3.608 -11.721 1.00 92.12 132 ALA A O 1
ATOM 1051 N N . LYS A 1 133 ? 12.980 -3.948 -11.634 1.00 90.06 133 LYS A N 1
ATOM 1052 C CA . LYS A 1 133 ? 12.854 -4.487 -12.996 1.00 90.06 133 LYS A CA 1
ATOM 1053 C C . LYS A 1 133 ? 12.955 -3.429 -14.083 1.00 90.06 133 LYS A C 1
ATOM 1055 O O . LYS A 1 133 ? 13.521 -3.712 -15.131 1.00 90.06 133 LYS A O 1
ATOM 1060 N N . TRP A 1 134 ? 12.427 -2.234 -13.838 1.00 88.88 134 TRP A N 1
ATOM 1061 C CA . TRP A 1 134 ? 12.617 -1.094 -14.725 1.00 88.88 134 TRP A CA 1
ATOM 1062 C C . TRP A 1 134 ? 14.109 -0.799 -14.862 1.00 88.88 134 TRP A C 1
ATOM 1064 O O . TRP A 1 134 ? 14.613 -0.768 -15.980 1.00 88.88 134 TRP A O 1
ATOM 1074 N N . ASP A 1 135 ? 14.821 -0.681 -13.742 1.00 87.19 135 ASP A N 1
ATOM 1075 C CA . ASP A 1 135 ? 16.248 -0.352 -13.699 1.00 87.19 135 ASP A CA 1
ATOM 1076 C C . ASP A 1 135 ? 17.174 -1.505 -14.142 1.00 87.19 135 ASP A C 1
ATOM 1078 O O . ASP A 1 135 ? 18.368 -1.275 -14.322 1.00 87.19 135 ASP A O 1
ATOM 1082 N N . ASP A 1 136 ? 16.646 -2.719 -14.355 1.00 85.62 136 ASP A N 1
ATOM 1083 C CA . ASP A 1 136 ? 17.413 -3.904 -14.759 1.00 85.62 136 ASP A CA 1
ATOM 1084 C C . ASP A 1 136 ? 18.042 -3.686 -16.156 1.00 85.62 136 ASP A C 1
ATOM 1086 O O . ASP A 1 136 ? 17.318 -3.561 -17.160 1.00 85.62 136 ASP A O 1
ATOM 1090 N N . PRO A 1 137 ? 19.383 -3.590 -16.251 1.00 75.06 137 PRO A N 1
ATOM 1091 C CA . PRO A 1 137 ? 20.070 -3.360 -17.510 1.00 75.06 137 PRO A CA 1
ATOM 1092 C C . PRO A 1 137 ? 19.905 -4.575 -18.420 1.00 75.06 137 PRO A C 1
ATOM 1094 O O . PRO A 1 137 ? 20.494 -5.630 -18.193 1.00 75.06 137 PRO A O 1
ATOM 1097 N N . THR A 1 138 ? 19.132 -4.423 -19.493 1.00 72.25 138 THR A N 1
ATOM 1098 C CA . THR A 1 138 ? 19.005 -5.463 -20.518 1.00 72.25 138 THR A CA 1
ATOM 1099 C C . THR A 1 138 ? 19.841 -5.049 -21.719 1.00 72.25 138 THR A C 1
ATOM 1101 O O . THR A 1 138 ? 19.591 -3.993 -22.298 1.00 72.25 138 THR A O 1
ATOM 1104 N N . PRO A 1 139 ? 20.855 -5.844 -22.105 1.00 72.50 139 PRO A N 1
ATOM 1105 C CA . PRO A 1 139 ? 21.638 -5.547 -23.291 1.00 72.50 139 PRO A CA 1
ATOM 1106 C C . PRO A 1 139 ? 20.709 -5.526 -24.504 1.00 72.50 139 PRO A C 1
ATOM 1108 O O . PRO A 1 139 ? 20.078 -6.534 -24.824 1.00 72.50 139 PRO A O 1
ATOM 1111 N N . SER A 1 140 ? 20.625 -4.382 -25.173 1.00 67.31 140 SER A N 1
ATOM 1112 C CA . SER A 1 140 ? 19.933 -4.257 -26.449 1.00 67.31 140 SER A CA 1
ATOM 1113 C C . SER A 1 140 ? 20.982 -4.059 -27.528 1.00 67.31 140 SER A C 1
ATOM 1115 O O . SER A 1 140 ? 21.755 -3.103 -27.484 1.00 67.31 140 SER A O 1
ATOM 1117 N N . THR A 1 141 ? 21.028 -4.967 -28.497 1.00 78.75 141 THR A N 1
ATOM 1118 C CA . THR A 1 141 ? 21.885 -4.823 -29.675 1.00 78.75 141 THR A CA 1
ATOM 1119 C C . THR A 1 141 ? 21.059 -4.223 -30.798 1.00 78.75 141 THR A C 1
ATOM 1121 O O . THR A 1 141 ? 20.056 -4.801 -31.211 1.00 78.75 141 THR A O 1
ATOM 1124 N N . ASP A 1 142 ? 21.470 -3.055 -31.285 1.00 71.06 142 ASP A N 1
ATOM 1125 C CA . ASP A 1 142 ? 20.867 -2.456 -32.474 1.00 71.06 142 ASP A CA 1
ATOM 1126 C C . ASP A 1 142 ? 21.150 -3.359 -33.693 1.00 71.06 142 ASP A C 1
ATOM 1128 O O . ASP A 1 142 ? 22.323 -3.593 -34.010 1.00 71.06 142 ASP A O 1
ATOM 1132 N N . PRO A 1 143 ? 20.116 -3.874 -34.388 1.00 73.31 143 PRO A N 1
ATOM 1133 C CA . PRO A 1 143 ? 20.291 -4.791 -35.515 1.00 73.31 143 PRO A CA 1
ATOM 1134 C C . PRO A 1 143 ? 20.981 -4.144 -36.724 1.00 73.31 143 PRO A C 1
ATOM 1136 O O . PRO A 1 143 ? 21.494 -4.852 -37.587 1.00 73.31 143 PRO A O 1
ATOM 1139 N N . THR A 1 144 ? 21.009 -2.813 -36.792 1.00 82.44 144 THR A N 1
ATOM 1140 C CA . THR A 1 144 ? 21.576 -2.047 -37.908 1.00 82.44 144 THR A CA 1
ATOM 1141 C C . THR A 1 144 ? 23.055 -1.749 -37.687 1.00 82.44 144 THR A C 1
ATOM 1143 O O . THR A 1 144 ? 23.850 -1.819 -38.622 1.00 82.44 144 THR A O 1
ATOM 1146 N N . THR A 1 145 ? 23.434 -1.405 -36.451 1.00 86.25 145 THR A N 1
ATOM 1147 C CA . THR A 1 145 ? 24.804 -0.974 -36.114 1.00 86.25 145 THR A CA 1
ATOM 1148 C C . THR A 1 145 ? 25.627 -2.038 -35.390 1.00 86.25 145 THR A C 1
ATOM 1150 O O . THR A 1 145 ? 26.845 -1.897 -35.287 1.00 86.25 145 THR A O 1
ATOM 1153 N N . GLY A 1 146 ? 24.992 -3.086 -34.856 1.00 86.62 146 GLY A N 1
ATOM 1154 C CA . GLY A 1 146 ? 25.646 -4.111 -34.036 1.00 86.62 146 GLY A CA 1
ATOM 1155 C C . GLY A 1 146 ? 26.142 -3.600 -32.679 1.00 86.62 146 GLY A C 1
ATOM 1156 O O . GLY A 1 146 ? 26.810 -4.334 -31.950 1.00 86.62 146 GLY A O 1
ATOM 1157 N N . LYS A 1 147 ? 25.843 -2.345 -32.316 1.00 80.12 147 LYS A N 1
ATOM 1158 C CA . LYS A 1 147 ? 26.244 -1.761 -31.037 1.00 80.12 147 LYS A CA 1
ATOM 1159 C C . LYS A 1 147 ? 25.305 -2.258 -29.942 1.00 80.12 147 LYS A C 1
ATOM 1161 O O . LYS A 1 147 ? 24.102 -2.011 -29.988 1.00 80.12 147 LYS A O 1
ATOM 1166 N N . THR A 1 148 ? 25.864 -2.926 -28.939 1.00 76.81 148 THR A N 1
ATOM 1167 C CA . THR A 1 148 ? 25.137 -3.271 -27.715 1.00 76.81 148 THR A CA 1
ATOM 1168 C C . THR A 1 148 ? 25.144 -2.075 -26.778 1.00 76.81 148 THR A C 1
ATOM 1170 O O . THR A 1 148 ? 26.208 -1.603 -26.371 1.00 76.81 148 THR A O 1
ATOM 1173 N N . THR A 1 149 ? 23.963 -1.574 -26.437 1.00 69.75 149 THR A N 1
ATOM 1174 C CA . THR A 1 149 ? 23.789 -0.598 -25.365 1.00 69.75 149 THR A CA 1
ATOM 1175 C C . THR A 1 149 ? 23.207 -1.294 -24.145 1.00 69.75 149 THR A C 1
ATOM 1177 O O . THR A 1 149 ? 22.330 -2.151 -24.235 1.00 69.75 149 THR A O 1
ATOM 1180 N N . THR A 1 150 ? 23.722 -0.918 -22.981 1.00 67.00 150 THR A N 1
ATOM 1181 C CA . THR A 1 150 ? 23.179 -1.320 -21.686 1.00 67.00 150 THR A CA 1
ATOM 1182 C C . THR A 1 150 ? 22.270 -0.195 -21.207 1.00 67.00 150 THR A C 1
ATOM 1184 O O . THR A 1 150 ? 22.597 0.536 -20.276 1.00 67.00 150 THR A O 1
ATOM 1187 N N . ALA A 1 151 ? 21.171 0.024 -21.925 1.00 61.69 151 ALA A N 1
ATOM 1188 C CA . ALA A 1 151 ? 20.066 0.809 -21.392 1.00 61.69 151 ALA A CA 1
ATOM 1189 C C . ALA A 1 151 ? 19.198 -0.129 -20.534 1.00 61.69 151 ALA A C 1
ATOM 1191 O O . ALA A 1 151 ? 19.209 -1.344 -20.734 1.00 61.69 151 ALA A O 1
ATOM 1192 N N . GLY A 1 152 ? 18.459 0.396 -19.554 1.00 60.84 152 GLY A N 1
ATOM 1193 C CA . GLY A 1 152 ? 17.442 -0.424 -18.882 1.00 60.84 152 GLY A CA 1
ATOM 1194 C C . GLY A 1 152 ? 16.397 -0.938 -19.887 1.00 60.84 152 GLY A C 1
ATOM 1195 O O . GLY A 1 152 ? 16.390 -0.508 -21.044 1.00 60.84 152 GLY A O 1
ATOM 1196 N N . GLN A 1 153 ? 15.480 -1.809 -19.452 1.00 63.62 153 GLN A N 1
ATOM 1197 C CA . GLN A 1 153 ? 14.464 -2.397 -20.343 1.00 63.62 153 GLN A CA 1
ATOM 1198 C C . GLN A 1 153 ? 13.777 -1.355 -21.237 1.00 63.62 153 GLN A C 1
ATOM 1200 O O . GLN A 1 153 ? 13.078 -0.467 -20.747 1.00 63.62 153 GLN A O 1
ATOM 1205 N N . THR A 1 154 ? 13.986 -1.463 -22.551 1.00 67.25 154 THR A N 1
ATOM 1206 C CA . THR A 1 154 ? 13.332 -0.634 -23.579 1.00 67.25 154 THR A CA 1
ATOM 1207 C C . THR A 1 154 ? 11.877 -1.055 -23.787 1.00 67.25 154 THR A C 1
ATOM 1209 O O . THR A 1 154 ? 11.020 -0.221 -24.071 1.00 67.25 154 THR A O 1
ATOM 1212 N N . ASN A 1 15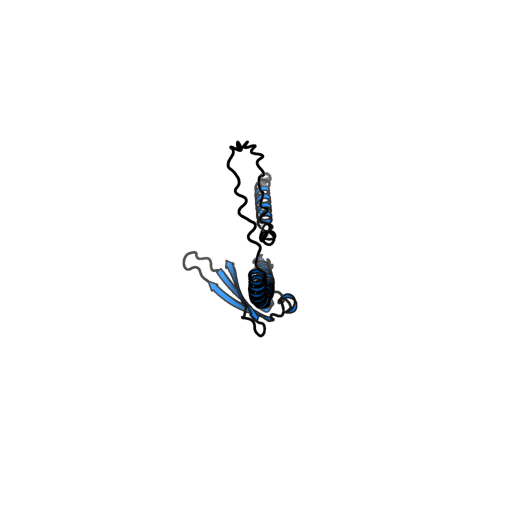5 ? 11.585 -2.336 -23.552 1.00 73.00 155 ASN A N 1
ATOM 1213 C CA . ASN A 1 155 ? 10.267 -2.947 -23.693 1.00 73.00 155 ASN A CA 1
ATOM 1214 C C . ASN A 1 155 ? 9.630 -3.213 -22.327 1.00 73.00 155 ASN A C 1
ATOM 1216 O O . ASN A 1 155 ? 9.312 -4.349 -21.999 1.00 73.00 155 ASN A O 1
ATOM 1220 N N . PHE A 1 156 ? 9.479 -2.177 -21.503 1.00 84.38 156 PHE A N 1
ATOM 1221 C CA . PHE A 1 156 ? 8.730 -2.317 -20.259 1.00 84.38 156 PHE A CA 1
ATOM 1222 C C . PHE A 1 156 ? 7.233 -2.119 -20.525 1.00 84.38 156 PHE A C 1
ATOM 1224 O O . PHE A 1 156 ? 6.759 -0.997 -20.776 1.00 84.38 156 PHE A O 1
ATOM 1231 N N . ASP A 1 157 ? 6.491 -3.217 -20.499 1.00 89.00 157 ASP A N 1
ATOM 1232 C CA . ASP A 1 157 ? 5.061 -3.277 -20.774 1.00 89.00 157 ASP A CA 1
ATOM 1233 C C . ASP A 1 157 ? 4.325 -4.111 -19.710 1.00 89.00 157 ASP A C 1
ATOM 1235 O O . ASP A 1 157 ? 4.892 -4.502 -18.691 1.00 89.00 157 ASP A O 1
ATOM 1239 N N . ALA A 1 158 ? 3.026 -4.350 -19.904 1.00 88.50 158 ALA A N 1
ATOM 1240 C CA . ALA A 1 158 ? 2.230 -5.121 -18.951 1.00 88.50 158 ALA A CA 1
ATOM 1241 C C . ALA A 1 158 ? 2.697 -6.586 -18.812 1.00 88.50 158 ALA A C 1
ATOM 1243 O O . ALA A 1 158 ? 2.477 -7.189 -17.763 1.00 88.50 158 ALA A O 1
ATOM 1244 N N . SER A 1 159 ? 3.341 -7.151 -19.838 1.00 87.75 159 SER A N 1
ATOM 1245 C CA . SER A 1 159 ? 3.832 -8.534 -19.850 1.00 87.75 159 SER A CA 1
ATOM 1246 C C . SER A 1 159 ? 5.166 -8.702 -19.119 1.00 87.75 159 SER A C 1
ATOM 1248 O O . SER A 1 159 ? 5.455 -9.787 -18.618 1.00 87.75 159 SER A O 1
ATOM 1250 N N . THR A 1 160 ? 5.955 -7.629 -19.001 1.00 89.75 160 THR A N 1
ATOM 1251 C CA . THR A 1 160 ? 7.236 -7.635 -18.277 1.00 89.75 160 THR A CA 1
ATOM 1252 C C . THR A 1 160 ? 7.100 -7.322 -16.788 1.00 89.75 160 THR A C 1
ATOM 1254 O O . THR A 1 160 ? 8.090 -7.379 -16.052 1.00 89.75 160 THR A O 1
ATOM 1257 N N . LEU A 1 161 ? 5.896 -6.979 -16.318 1.00 92.75 161 LEU A N 1
ATOM 1258 C CA . LEU A 1 161 ? 5.652 -6.718 -14.904 1.00 92.75 161 LEU A CA 1
ATOM 1259 C C . LEU A 1 161 ? 5.865 -7.991 -14.065 1.00 92.75 161 LEU A C 1
ATOM 1261 O O . LEU A 1 161 ? 5.492 -9.087 -14.487 1.00 92.75 161 LEU A O 1
ATOM 1265 N N . PRO A 1 162 ? 6.411 -7.872 -12.839 1.00 94.94 162 PRO A N 1
ATOM 1266 C CA . PRO A 1 162 ? 6.445 -8.986 -11.903 1.00 94.94 162 PRO A CA 1
ATOM 1267 C C . PRO A 1 162 ? 5.039 -9.540 -11.661 1.00 94.94 162 PRO A C 1
ATOM 1269 O O . PRO A 1 162 ? 4.063 -8.783 -11.623 1.00 94.94 162 PRO A O 1
ATOM 1272 N N . THR A 1 163 ? 4.951 -10.846 -11.406 1.00 96.06 163 THR A N 1
ATOM 1273 C CA . THR A 1 163 ? 3.701 -11.484 -10.989 1.00 96.06 163 THR A CA 1
ATOM 1274 C C . THR A 1 163 ? 3.134 -10.775 -9.762 1.00 96.06 163 THR A C 1
ATOM 1276 O O . THR A 1 163 ? 3.850 -10.509 -8.789 1.00 96.06 163 THR A O 1
ATOM 1279 N N . LEU A 1 164 ? 1.838 -10.473 -9.814 1.00 95.56 164 LEU A N 1
ATOM 1280 C CA . LEU A 1 164 ? 1.116 -9.894 -8.692 1.00 95.56 164 LEU A CA 1
ATOM 1281 C C . LEU A 1 164 ? 1.203 -10.806 -7.457 1.00 95.56 164 LEU A C 1
ATOM 1283 O O . LEU A 1 164 ? 1.161 -12.032 -7.590 1.00 95.56 164 LEU A O 1
ATOM 1287 N N . PRO A 1 165 ? 1.323 -10.241 -6.245 1.00 93.62 165 PRO A N 1
ATOM 1288 C CA . PRO A 1 165 ? 1.255 -11.026 -5.023 1.00 93.62 165 PRO A CA 1
ATOM 1289 C C . PRO A 1 165 ? -0.113 -11.701 -4.902 1.00 93.62 165 PRO A C 1
ATOM 1291 O O . PRO A 1 165 ? -1.136 -11.086 -5.192 1.00 93.62 165 PRO A O 1
ATOM 1294 N N . ASP A 1 166 ? -0.126 -12.953 -4.446 1.00 93.12 166 ASP A N 1
ATOM 1295 C CA . ASP A 1 166 ? -1.369 -13.669 -4.163 1.00 93.12 166 ASP A CA 1
ATOM 1296 C C . ASP A 1 166 ? -2.208 -12.900 -3.128 1.00 93.12 166 ASP A C 1
ATOM 1298 O O . ASP A 1 166 ? -1.675 -12.337 -2.165 1.00 93.12 166 ASP A O 1
ATOM 1302 N N . SER A 1 167 ? -3.524 -12.935 -3.310 1.00 90.38 167 SER A N 1
ATOM 1303 C CA . SER A 1 167 ? -4.541 -12.457 -2.376 1.00 90.38 167 SER A CA 1
ATOM 1304 C C . SER A 1 167 ? -4.264 -12.850 -0.920 1.00 90.38 167 SER A C 1
ATOM 1306 O O . SER A 1 167 ? -4.434 -12.026 -0.021 1.00 90.38 167 SER A O 1
ATOM 1308 N N . ALA A 1 168 ? -3.743 -14.057 -0.665 1.00 88.62 168 ALA A N 1
ATOM 1309 C CA . ALA A 1 168 ? -3.378 -14.508 0.680 1.00 88.62 168 ALA A CA 1
ATOM 1310 C C . ALA A 1 168 ? -2.279 -13.643 1.331 1.00 88.62 168 ALA A C 1
ATOM 1312 O O . ALA A 1 168 ? -2.312 -13.395 2.534 1.00 88.62 168 ALA A O 1
ATOM 1313 N N . LYS A 1 169 ? -1.327 -13.136 0.538 1.00 88.81 169 LYS A N 1
ATOM 1314 C CA . LYS A 1 169 ? -0.256 -12.229 0.996 1.00 88.81 169 LYS A CA 1
ATOM 1315 C C . LYS A 1 169 ? -0.714 -10.774 1.108 1.00 88.81 169 LYS A C 1
ATOM 1317 O O . LYS A 1 169 ? -0.012 -9.958 1.694 1.00 88.81 169 LYS A O 1
ATOM 1322 N N . MET A 1 170 ? -1.877 -10.466 0.545 1.00 92.69 170 MET A N 1
ATOM 1323 C CA . MET A 1 170 ? -2.508 -9.151 0.524 1.00 92.69 170 MET A CA 1
ATOM 1324 C C . MET A 1 170 ? -3.726 -9.100 1.458 1.00 92.69 170 MET A C 1
ATOM 1326 O O . MET A 1 170 ? -4.645 -8.336 1.205 1.00 92.69 170 MET A O 1
ATOM 1330 N N . ASN A 1 171 ? -3.790 -9.922 2.515 1.00 93.50 171 ASN A N 1
ATOM 1331 C CA . ASN A 1 171 ? -4.920 -9.961 3.461 1.00 93.50 171 ASN A CA 1
ATOM 1332 C C . ASN A 1 171 ? -6.301 -10.129 2.787 1.00 93.50 171 ASN A C 1
ATOM 1334 O O . ASN A 1 171 ? -7.299 -9.546 3.214 1.00 93.50 171 ASN A O 1
ATOM 1338 N N . GLY A 1 172 ? -6.364 -10.906 1.704 1.00 94.06 172 GLY A N 1
ATOM 1339 C CA . GLY A 1 172 ? -7.587 -11.155 0.939 1.00 94.06 172 GLY A CA 1
ATOM 1340 C C . GLY A 1 172 ? -7.995 -10.023 -0.009 1.00 94.06 172 GLY A C 1
ATOM 1341 O O . GLY A 1 172 ? -9.098 -10.071 -0.552 1.00 94.06 172 GLY A O 1
ATOM 1342 N N . TYR A 1 173 ? -7.150 -9.009 -0.214 1.00 96.31 173 TYR A N 1
ATOM 1343 C CA . TYR A 1 173 ? -7.343 -8.044 -1.294 1.00 96.31 173 TYR A CA 1
ATOM 1344 C C . TYR A 1 173 ? -6.988 -8.676 -2.646 1.00 96.31 173 TYR A C 1
ATOM 1346 O O . TYR A 1 173 ? -5.990 -9.384 -2.777 1.00 96.31 173 TYR A O 1
ATOM 1354 N N . THR A 1 174 ? -7.800 -8.393 -3.662 1.00 96.94 174 THR A N 1
ATOM 1355 C CA . THR A 1 174 ? -7.503 -8.715 -5.063 1.00 96.94 174 THR A CA 1
ATOM 1356 C C . THR A 1 174 ? -6.938 -7.470 -5.720 1.00 96.94 174 THR A C 1
ATOM 1358 O O . THR A 1 174 ? -7.568 -6.414 -5.675 1.00 96.94 174 THR A O 1
ATOM 1361 N N . CYS A 1 175 ? -5.751 -7.578 -6.307 1.00 97.00 175 CYS A N 1
ATOM 1362 C CA . CYS A 1 175 ? -5.078 -6.445 -6.925 1.00 97.00 175 CYS A CA 1
ATOM 1363 C C . CYS A 1 175 ? -5.013 -6.589 -8.446 1.00 97.00 175 CYS A C 1
ATOM 1365 O O . CYS A 1 175 ? -4.872 -7.695 -8.962 1.00 97.00 175 CYS A O 1
ATOM 1367 N N . ALA A 1 176 ? -5.076 -5.462 -9.147 1.00 97.06 176 ALA A N 1
ATOM 1368 C CA . ALA A 1 176 ? -4.890 -5.352 -10.586 1.00 97.06 176 ALA A CA 1
ATOM 1369 C C . ALA A 1 176 ? -3.914 -4.213 -10.897 1.00 97.06 176 ALA A C 1
ATOM 1371 O O . ALA A 1 176 ? -3.861 -3.214 -10.175 1.00 97.06 176 ALA A O 1
ATOM 1372 N N . THR A 1 177 ? -3.141 -4.365 -11.969 1.00 97.50 177 THR A N 1
ATOM 1373 C CA . THR A 1 177 ? -2.197 -3.351 -12.441 1.00 97.50 177 THR A CA 1
ATOM 1374 C C . THR A 1 177 ? -2.668 -2.707 -13.730 1.00 97.50 177 THR A C 1
ATOM 1376 O O . THR A 1 177 ? -3.212 -3.363 -14.615 1.00 97.50 177 THR A O 1
ATOM 1379 N N . ALA A 1 178 ? -2.410 -1.411 -13.847 1.00 96.50 178 ALA A N 1
ATOM 1380 C CA . ALA A 1 178 ? -2.573 -0.651 -15.073 1.00 96.50 178 ALA A CA 1
ATOM 1381 C C . ALA A 1 178 ? -1.289 0.139 -15.329 1.00 96.50 178 ALA A C 1
ATOM 1383 O O . ALA A 1 178 ? -0.844 0.901 -14.470 1.00 96.50 178 ALA A O 1
ATOM 1384 N N . LEU A 1 179 ? -0.688 -0.058 -16.502 1.00 95.12 179 LEU A N 1
ATOM 1385 C CA . LEU A 1 179 ? 0.513 0.653 -16.925 1.00 95.12 179 LEU A CA 1
ATOM 1386 C C . LEU A 1 179 ? 0.139 1.666 -18.008 1.00 95.12 179 LEU A C 1
ATOM 1388 O O . LEU A 1 179 ? -0.332 1.288 -19.079 1.00 95.12 179 LEU A O 1
ATOM 1392 N N . ALA A 1 180 ? 0.370 2.944 -17.735 1.00 92.44 180 ALA A N 1
ATOM 1393 C CA . ALA A 1 180 ? 0.229 4.023 -18.700 1.00 92.44 180 ALA A CA 1
ATOM 1394 C C . ALA A 1 180 ? 1.617 4.509 -19.131 1.00 92.44 180 ALA A C 1
ATOM 1396 O O . ALA A 1 180 ? 2.530 4.624 -18.315 1.00 92.44 180 ALA A O 1
ATOM 1397 N N . THR A 1 181 ? 1.782 4.790 -20.423 1.00 84.31 181 THR A N 1
ATOM 1398 C CA . THR A 1 181 ? 3.024 5.360 -20.961 1.00 84.31 181 THR A CA 1
ATOM 1399 C C . THR A 1 181 ? 2.794 6.825 -21.289 1.00 84.31 181 THR A C 1
ATOM 1401 O O . THR A 1 181 ? 1.835 7.154 -21.984 1.00 84.31 181 THR A O 1
ATOM 1404 N N . GLN A 1 182 ? 3.687 7.688 -20.822 1.00 78.06 182 GLN A N 1
ATOM 1405 C CA . GLN A 1 182 ? 3.727 9.101 -21.152 1.00 78.06 182 GLN A CA 1
ATOM 1406 C C . GLN A 1 182 ? 5.143 9.452 -21.618 1.00 78.06 182 GLN A C 1
ATOM 1408 O O . GLN A 1 182 ? 6.131 9.121 -20.972 1.00 78.06 182 GLN A O 1
ATOM 1413 N N . VAL A 1 183 ? 5.267 10.112 -22.763 1.00 71.25 183 VAL A N 1
ATOM 1414 C CA . VAL A 1 183 ? 6.549 10.680 -23.195 1.00 71.25 183 VAL A CA 1
ATOM 1415 C C . VAL A 1 183 ? 6.518 12.152 -22.825 1.00 71.25 183 VAL A C 1
ATOM 1417 O O . VAL A 1 183 ? 5.624 12.876 -23.266 1.00 71.25 183 VAL A O 1
ATOM 1420 N N . THR A 1 184 ? 7.455 12.591 -21.993 1.00 70.69 184 THR A N 1
ATOM 1421 C CA . THR A 1 184 ? 7.607 13.999 -21.625 1.00 70.69 184 THR A CA 1
ATOM 1422 C C . THR A 1 184 ? 8.857 14.549 -22.301 1.00 70.69 184 THR A C 1
ATOM 1424 O O . THR A 1 184 ? 9.981 14.128 -22.047 1.00 70.69 184 THR A O 1
ATOM 1427 N N . SER A 1 185 ? 8.663 15.515 -23.197 1.00 57.94 185 SER A N 1
ATOM 1428 C CA . SER A 1 185 ? 9.757 16.365 -23.667 1.00 57.94 185 SER A CA 1
ATOM 1429 C C . SER A 1 185 ? 9.938 17.495 -22.656 1.00 57.94 185 SER A C 1
ATOM 1431 O O . SER A 1 185 ? 8.943 18.153 -22.340 1.00 57.94 185 SER A O 1
ATOM 1433 N N . PRO A 1 186 ? 11.148 17.786 -22.150 1.00 59.00 186 PRO A N 1
ATOM 1434 C CA . PRO A 1 186 ? 11.354 19.027 -21.431 1.00 59.00 186 PRO A CA 1
ATOM 1435 C C . PRO A 1 186 ? 11.248 20.172 -22.436 1.00 59.00 186 PRO A C 1
ATOM 1437 O O . PRO A 1 186 ? 11.800 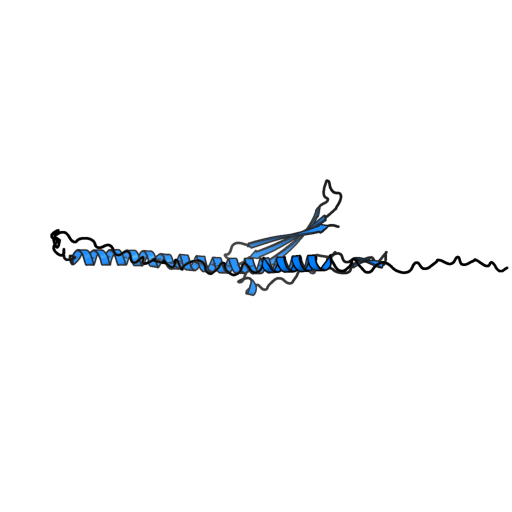20.107 -23.535 1.00 59.00 186 PRO A O 1
ATOM 1440 N N . ALA A 1 187 ? 10.529 21.221 -22.053 1.00 54.50 187 ALA A N 1
ATOM 1441 C CA . ALA A 1 187 ? 10.376 22.413 -22.874 1.00 54.50 187 ALA A CA 1
ATOM 1442 C C . ALA A 1 187 ? 11.669 23.257 -22.958 1.00 54.50 187 ALA A C 1
ATOM 1444 O O . ALA A 1 187 ? 11.736 24.148 -23.795 1.00 54.50 187 ALA A O 1
ATOM 1445 N N . GLU A 1 188 ? 12.699 22.983 -22.136 1.00 55.09 188 GLU A N 1
ATOM 1446 C CA . GLU A 1 188 ? 13.852 23.894 -21.984 1.00 55.09 188 GLU A CA 1
ATOM 1447 C C . GLU A 1 188 ? 15.254 23.243 -21.996 1.00 55.09 188 GLU A C 1
ATOM 1449 O O . GLU A 1 188 ? 16.225 23.928 -22.300 1.00 55.09 188 GLU A O 1
ATOM 1454 N N . THR A 1 189 ? 15.408 21.939 -21.725 1.00 59.50 189 THR A N 1
ATOM 1455 C CA . THR A 1 189 ? 16.737 21.286 -21.572 1.00 59.50 189 THR A CA 1
ATOM 1456 C C . THR A 1 189 ? 17.119 20.293 -22.674 1.00 59.50 189 THR A C 1
ATOM 1458 O O . THR A 1 189 ? 18.218 19.750 -22.645 1.00 59.50 189 THR A O 1
ATOM 1461 N N . GLY A 1 190 ? 16.246 20.042 -23.653 1.00 65.88 190 GLY A N 1
ATOM 1462 C CA . GLY A 1 190 ? 16.546 19.194 -24.818 1.00 65.88 190 GLY A CA 1
ATOM 1463 C C . GLY A 1 190 ? 16.614 17.675 -24.574 1.00 65.88 190 GLY A C 1
ATOM 1464 O O . GLY A 1 190 ? 16.683 16.927 -25.545 1.00 65.88 190 GLY A O 1
ATOM 1465 N N . SER A 1 191 ? 16.548 17.195 -23.328 1.00 68.69 191 SER A N 1
ATOM 1466 C CA . SER A 1 191 ? 16.589 15.755 -23.008 1.00 68.69 191 SER A CA 1
ATOM 1467 C C . SER A 1 191 ? 15.197 15.141 -22.874 1.00 68.69 191 SER A C 1
ATOM 1469 O O . SER A 1 191 ? 14.573 15.258 -21.826 1.00 68.69 191 SER A O 1
ATOM 1471 N N . ILE A 1 192 ? 14.704 14.450 -23.901 1.00 74.81 192 ILE A N 1
ATOM 1472 C CA . ILE A 1 192 ? 13.406 13.756 -23.843 1.00 74.81 192 ILE A CA 1
ATOM 1473 C C . ILE A 1 192 ? 13.466 12.638 -22.787 1.00 74.81 192 ILE A C 1
ATOM 1475 O O . ILE A 1 192 ? 14.429 11.874 -22.747 1.00 74.81 192 ILE A O 1
ATOM 1479 N N . ALA A 1 193 ? 12.443 12.526 -21.938 1.00 81.25 193 ALA A N 1
ATOM 1480 C CA . ALA A 1 193 ? 12.313 11.442 -20.970 1.00 81.25 193 ALA A CA 1
ATOM 1481 C C . ALA A 1 193 ? 11.073 10.589 -21.269 1.00 81.25 193 ALA A C 1
ATOM 1483 O O . ALA A 1 193 ? 10.010 11.085 -21.656 1.00 81.25 193 ALA A O 1
ATOM 1484 N N . MET A 1 194 ? 11.199 9.279 -21.075 1.00 82.62 194 MET A N 1
ATOM 1485 C CA . MET A 1 194 ? 10.055 8.376 -21.025 1.00 82.62 194 MET A CA 1
ATOM 1486 C C . MET A 1 194 ? 9.609 8.237 -19.571 1.00 82.62 194 MET A C 1
ATOM 1488 O O . MET A 1 194 ? 10.406 7.861 -18.713 1.00 82.62 194 MET A O 1
ATOM 1492 N N . VAL A 1 195 ? 8.329 8.500 -19.311 1.00 89.06 195 VAL A N 1
ATOM 1493 C CA . VAL A 1 195 ? 7.693 8.326 -18.003 1.00 89.06 195 VAL A CA 1
ATOM 1494 C C . VAL A 1 195 ? 6.626 7.244 -18.112 1.00 89.06 195 VAL A C 1
ATOM 1496 O O . VAL A 1 195 ? 5.688 7.331 -18.904 1.00 89.06 195 VAL A O 1
ATOM 1499 N N . LYS A 1 196 ? 6.744 6.188 -17.316 1.00 90.88 196 LYS A N 1
ATOM 1500 C CA . LYS A 1 196 ? 5.728 5.137 -17.228 1.00 90.88 196 LYS A CA 1
ATOM 1501 C C . LYS A 1 196 ? 5.066 5.188 -15.865 1.00 90.88 196 LYS A C 1
ATOM 1503 O O . LYS A 1 196 ? 5.725 5.004 -14.848 1.00 90.88 196 LYS A O 1
ATOM 1508 N N . ARG A 1 197 ? 3.754 5.403 -15.848 1.00 94.56 197 ARG A N 1
ATOM 1509 C CA . ARG A 1 197 ? 2.951 5.382 -14.626 1.00 94.56 197 ARG A CA 1
ATOM 1510 C C . ARG A 1 197 ? 2.378 3.995 -14.424 1.00 94.56 197 ARG A C 1
ATOM 1512 O O . ARG A 1 197 ? 1.531 3.554 -15.203 1.00 94.56 197 ARG A O 1
ATOM 1519 N N . LEU A 1 198 ? 2.795 3.324 -13.360 1.00 96.25 198 LEU A N 1
ATOM 1520 C CA . LEU A 1 198 ? 2.158 2.094 -12.910 1.00 96.25 198 LEU A CA 1
ATOM 1521 C C . LEU A 1 198 ? 1.161 2.421 -11.798 1.00 96.25 198 LEU A C 1
ATOM 1523 O O . LEU A 1 198 ? 1.522 3.017 -10.785 1.00 96.25 198 LEU A O 1
ATOM 1527 N N . THR A 1 199 ? -0.083 1.986 -11.975 1.00 97.69 199 THR A N 1
ATOM 1528 C CA . THR A 1 199 ? -1.127 2.015 -10.947 1.00 97.69 199 THR A CA 1
ATOM 1529 C C . THR A 1 199 ? -1.429 0.591 -10.492 1.00 97.69 199 THR A C 1
ATOM 1531 O O . THR A 1 199 ? -1.712 -0.272 -11.320 1.00 97.69 199 THR A O 1
ATOM 1534 N N . LEU A 1 200 ? -1.380 0.348 -9.185 1.00 97.69 200 LEU A N 1
ATOM 1535 C CA . LEU A 1 200 ? -1.815 -0.881 -8.529 1.00 97.69 200 LEU A CA 1
ATOM 1536 C C . LEU A 1 200 ? -3.104 -0.583 -7.758 1.00 97.69 200 LEU A C 1
ATOM 1538 O O . LEU A 1 200 ? -3.096 0.200 -6.809 1.00 97.69 200 LEU A O 1
ATOM 1542 N N . THR A 1 201 ? -4.201 -1.217 -8.151 1.00 98.06 201 THR A N 1
ATOM 1543 C CA . THR A 1 201 ? -5.511 -1.062 -7.513 1.00 98.06 201 THR A CA 1
ATOM 1544 C C . THR A 1 201 ? -5.868 -2.350 -6.793 1.00 98.06 201 THR A C 1
ATOM 1546 O O . THR A 1 201 ? -5.973 -3.391 -7.432 1.00 98.06 201 THR A O 1
ATOM 1549 N N . CYS A 1 202 ? -6.067 -2.284 -5.479 1.00 97.69 202 CYS A N 1
ATOM 1550 C CA . CYS A 1 202 ? -6.410 -3.422 -4.633 1.00 97.69 202 CYS A CA 1
ATOM 1551 C C . CYS A 1 202 ? -7.804 -3.237 -4.028 1.00 97.69 202 CYS A C 1
ATOM 1553 O O . CYS A 1 202 ? -8.074 -2.229 -3.372 1.00 97.69 202 CYS A O 1
ATOM 1555 N N . SER A 1 203 ? -8.686 -4.218 -4.213 1.00 97.31 203 SER A N 1
ATOM 1556 C CA . SER A 1 203 ? -10.064 -4.190 -3.715 1.00 97.31 203 SER A CA 1
ATOM 1557 C C . SER A 1 203 ? -10.404 -5.433 -2.890 1.00 97.31 203 SER A C 1
ATOM 1559 O O . SER A 1 203 ? -9.876 -6.526 -3.104 1.00 97.31 203 SER A O 1
ATOM 1561 N N . ARG A 1 204 ? -11.286 -5.253 -1.903 1.00 96.31 204 ARG A N 1
ATOM 1562 C CA . ARG A 1 204 ? -11.825 -6.316 -1.046 1.00 96.31 204 ARG A CA 1
ATOM 1563 C C . ARG A 1 204 ? -13.274 -5.977 -0.706 1.00 96.31 204 ARG A C 1
ATOM 1565 O O . ARG A 1 204 ? -13.598 -4.818 -0.461 1.00 96.31 204 ARG A O 1
ATOM 1572 N N . SER A 1 205 ? -14.149 -6.981 -0.700 1.00 95.75 205 SER A N 1
ATOM 1573 C CA . SER A 1 205 ? -15.567 -6.781 -0.371 1.00 95.75 205 SER A CA 1
ATOM 1574 C C . SER A 1 205 ? -15.724 -6.133 1.011 1.00 95.75 205 SER A C 1
ATOM 1576 O O . SER A 1 205 ? -15.129 -6.595 1.986 1.00 95.75 205 SER A O 1
ATOM 1578 N N . GLY A 1 206 ? -16.504 -5.051 1.084 1.00 93.31 206 GLY A N 1
ATOM 1579 C CA . GLY A 1 206 ? -16.758 -4.309 2.323 1.00 93.31 206 GLY A CA 1
ATOM 1580 C C . GLY A 1 206 ? -15.600 -3.438 2.828 1.00 93.31 206 GLY A C 1
ATOM 1581 O O . GLY A 1 206 ? -15.692 -2.931 3.943 1.00 93.31 206 GLY A O 1
ATOM 1582 N N . GLN A 1 207 ? -14.533 -3.257 2.043 1.00 93.62 207 GLN A N 1
ATOM 1583 C CA . GLN A 1 207 ? -13.401 -2.382 2.369 1.00 93.62 207 GLN A CA 1
ATOM 1584 C C . GLN A 1 207 ? -13.209 -1.302 1.294 1.00 93.62 207 GLN A C 1
ATOM 1586 O O . GLN A 1 207 ? -13.592 -1.511 0.137 1.00 93.62 207 GLN A O 1
ATOM 1591 N N . PRO A 1 208 ? -12.623 -0.140 1.641 1.00 95.06 208 PRO A N 1
ATOM 1592 C CA . PRO A 1 208 ? -12.269 0.868 0.651 1.00 95.06 208 PRO A CA 1
ATOM 1593 C C . PRO A 1 208 ? -11.222 0.324 -0.330 1.00 95.06 208 PRO A C 1
ATOM 1595 O O . PRO A 1 208 ? -10.347 -0.464 0.027 1.00 95.06 208 PRO A O 1
ATOM 1598 N N . THR A 1 209 ? -11.312 0.761 -1.586 1.00 96.75 209 THR A N 1
ATOM 1599 C CA . THR A 1 209 ? -10.313 0.415 -2.604 1.00 96.75 209 THR A CA 1
ATOM 1600 C C . THR A 1 209 ? -9.019 1.169 -2.322 1.00 96.75 209 THR A C 1
ATOM 1602 O O . THR A 1 209 ? -9.038 2.385 -2.143 1.00 96.75 209 THR A O 1
ATOM 1605 N N . GLN A 1 210 ? -7.901 0.448 -2.307 1.00 96.69 210 GLN A N 1
ATOM 1606 C CA . GLN A 1 210 ? -6.567 1.008 -2.113 1.00 96.69 210 GLN A CA 1
ATOM 1607 C C . GLN A 1 210 ? -5.900 1.198 -3.477 1.00 96.69 210 GLN A C 1
ATOM 1609 O O . GLN A 1 210 ? -5.916 0.289 -4.310 1.00 96.69 210 GLN A O 1
ATOM 1614 N N . VAL A 1 211 ? -5.318 2.373 -3.718 1.00 97.44 211 VAL A N 1
ATOM 1615 C CA . VAL A 1 211 ? -4.646 2.702 -4.982 1.00 97.44 211 VAL A CA 1
ATOM 1616 C C . VAL A 1 211 ? -3.221 3.146 -4.689 1.00 97.44 211 VAL A C 1
ATOM 1618 O O . VAL A 1 211 ? -3.001 4.088 -3.933 1.00 97.44 211 VAL A O 1
ATOM 1621 N N . PHE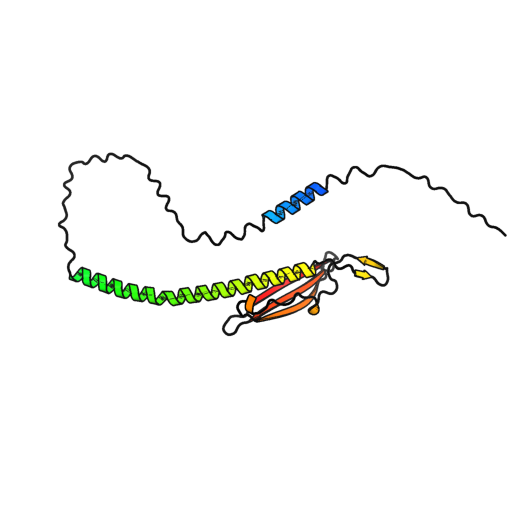 A 1 212 ? -2.256 2.478 -5.314 1.00 97.12 212 PHE A N 1
ATOM 1622 C CA . PHE A 1 212 ? -0.840 2.816 -5.235 1.00 97.12 212 PHE A CA 1
ATOM 1623 C C . PHE A 1 212 ? -0.342 3.201 -6.622 1.00 97.12 212 PHE A C 1
ATOM 1625 O O . PHE A 1 212 ? -0.670 2.536 -7.604 1.00 97.12 212 PHE A O 1
ATOM 1632 N N . GLN A 1 213 ? 0.450 4.265 -6.714 1.00 96.69 213 GLN A N 1
ATOM 1633 C CA . GLN A 1 213 ? 0.997 4.742 -7.980 1.00 96.69 213 GLN A CA 1
ATOM 1634 C C . GLN A 1 213 ? 2.498 4.972 -7.862 1.00 96.69 213 GLN A C 1
ATOM 1636 O O . GLN A 1 213 ? 2.984 5.420 -6.823 1.00 96.69 213 GLN A O 1
ATOM 1641 N N . VAL A 1 214 ? 3.218 4.657 -8.935 1.00 95.81 214 VAL A N 1
ATOM 1642 C CA . VAL A 1 214 ? 4.629 5.005 -9.100 1.00 95.81 214 VAL A CA 1
ATOM 1643 C C . VAL A 1 214 ? 4.864 5.466 -10.531 1.00 95.81 214 VAL A C 1
ATOM 1645 O O . VAL A 1 214 ? 4.398 4.829 -11.479 1.00 95.81 214 VAL A O 1
ATOM 1648 N N . ASP A 1 215 ? 5.595 6.566 -10.662 1.00 94.00 215 ASP A N 1
ATOM 1649 C CA . ASP A 1 215 ? 6.093 7.062 -11.937 1.00 94.00 215 ASP A CA 1
ATOM 1650 C C . ASP A 1 215 ? 7.544 6.597 -12.100 1.00 94.00 215 ASP A C 1
ATOM 1652 O O . ASP A 1 215 ? 8.385 6.775 -11.215 1.00 94.00 215 ASP A O 1
ATOM 1656 N N . LEU A 1 216 ? 7.806 5.916 -13.212 1.00 91.75 216 LEU A N 1
ATOM 1657 C CA . LEU A 1 216 ? 9.103 5.375 -13.593 1.00 91.75 216 LEU A CA 1
ATOM 1658 C C . LEU A 1 216 ? 9.648 6.245 -14.716 1.00 91.75 216 LEU A C 1
ATOM 1660 O O . LEU A 1 216 ? 9.129 6.215 -15.830 1.00 91.75 216 LEU A O 1
ATOM 1664 N N . GLU A 1 217 ? 10.672 7.033 -14.422 1.00 88.81 217 GLU A N 1
ATOM 1665 C CA . GLU A 1 217 ? 11.263 7.951 -15.391 1.00 88.81 217 GLU A CA 1
ATOM 1666 C C . GLU A 1 217 ? 12.584 7.393 -15.918 1.00 88.81 217 GLU A C 1
ATOM 1668 O O . GLU A 1 217 ? 13.355 6.764 -15.183 1.00 88.81 217 GLU A O 1
ATOM 1673 N N . ARG A 1 218 ? 12.861 7.622 -17.204 1.00 81.06 218 ARG A N 1
ATOM 1674 C CA . ARG A 1 218 ? 14.175 7.376 -17.797 1.00 81.06 218 ARG A CA 1
ATOM 1675 C C . ARG A 1 218 ? 14.496 8.412 -18.880 1.00 81.06 218 ARG A C 1
ATOM 1677 O O . ARG A 1 218 ? 13.641 8.652 -19.733 1.00 81.06 218 ARG A O 1
ATOM 1684 N N . PRO A 1 219 ? 15.716 8.976 -18.896 1.00 77.81 219 PRO A N 1
ATOM 1685 C CA . PRO A 1 219 ? 16.192 9.772 -20.027 1.00 77.81 219 PRO A CA 1
ATOM 1686 C C . PRO A 1 219 ? 16.356 8.898 -21.284 1.00 77.81 219 PRO A C 1
ATOM 1688 O O . PRO A 1 219 ? 16.893 7.792 -21.190 1.00 77.81 219 PRO A O 1
ATOM 1691 N N . LEU A 1 220 ? 15.865 9.374 -22.434 1.00 70.56 220 LEU A N 1
ATOM 1692 C CA . LEU A 1 220 ? 15.988 8.699 -23.735 1.00 70.56 220 LEU A CA 1
ATOM 1693 C C . LEU A 1 220 ? 17.369 8.884 -24.372 1.00 70.56 220 LEU A C 1
ATOM 1695 O O . LEU A 1 220 ? 17.976 9.962 -24.183 1.00 70.56 220 LEU A O 1
#